Protein AF-A0A7W1TV37-F1 (afdb_monomer_lite)

Radius of gyration: 22.79 Å; chains: 1; bounding box: 64×56×54 Å

Secondary structure (DSSP, 8-state):
--HHHHHHHHSS--HHHHHHHHHHHHHHHHHH--SHHHHHHHHHHHHHHHHHHHHHHHT-GGGGGS-HHHHHHHS--TTT-S--HHHHHHHHHHHHHHHHHHTT--SHHHHHHHHHHHHHHHHHHHHHHHHHHTSPPSSTT--TTTT-HHHHHHHHHHHHHHHHHHHHIIIIISTTT--HHHHHHHTHHHHHHHHHHHHHSTTTTTTTT---HHHHHHHHHHHHHHHHHHHHHHHHHHHHHHHHHHHHHHHHHHHHHT-

Sequence (259 aa):
TSLFFRWRSIFKVDILNIMGPSIAAAAWVWGLARTGTGKTLALLVPVIAVPLATPYIRGLDILAALPDPIESYIRPAGGYTNFTLFPWAAFVFAGAAIGVVLERASGAKDEARRVWIVTAIGAVILAASLAASYRPSPFPNSHFWTTSPSYFYLRVGIMMTGFGLAWLWSEKLWAGQWQPFVLLGQTSLFVYWVHIELVYGYATKPISHRLPLWASCLGVVVLTVVMYYVAKSARDWLTRKREEGVSDWRTKSLSVMGL

Foldseek 3Di:
DPPVVVVLVVLQDDLCNLQVVLLVVLVVQLVVDDDLVSSLVSLVVLLPPQLVCLLVQQPDPVLVVDPPSVSVQRYVDPPGDLHHNGPVSSLSSLVSSLVSQQVPQPDDVSNLVSLVVLLVVLQVLLVVLVVVVPDDQPGPPDDPVRRHSSNVSNVSSVVSNVSSVLCCCDCPVQNPDDNLVVLCVVCVVVLVVVCCCCCVNPPCVVVPPPDDPVVVVVVVVVSSVVSSVVSVVVVVVVVVVVVVVVVVVVVVVCVVVVD

pLDDT: mean 72.48, std 12.98, range [39.28, 89.5]

Structure (mmCIF, N/CA/C/O backbone):
data_AF-A0A7W1TV37-F1
#
_entry.id   AF-A0A7W1TV37-F1
#
loop_
_atom_site.group_PDB
_atom_site.id
_atom_site.type_symbol
_atom_site.label_atom_id
_atom_site.label_alt_id
_atom_site.label_comp_id
_atom_site.label_asym_id
_atom_site.label_entity_id
_atom_site.label_seq_id
_atom_site.pdbx_PDB_ins_code
_atom_site.Cartn_x
_atom_site.Cartn_y
_atom_site.Cartn_z
_atom_site.occupancy
_atom_site.B_iso_or_equiv
_atom_site.auth_seq_id
_atom_site.auth_comp_id
_atom_site.auth_asym_id
_atom_site.auth_atom_id
_atom_site.pdbx_PDB_model_num
ATOM 1 N N . THR A 1 1 ? 23.679 25.424 -19.978 1.00 44.06 1 THR A N 1
ATOM 2 C CA . THR A 1 1 ? 23.498 24.007 -19.566 1.00 44.06 1 THR A CA 1
ATOM 3 C C . THR A 1 1 ? 22.587 23.793 -18.352 1.00 44.06 1 THR A C 1
ATOM 5 O O . THR A 1 1 ? 22.353 22.648 -17.998 1.00 44.06 1 THR A O 1
ATOM 8 N N . SER A 1 2 ? 21.980 24.831 -17.753 1.00 40.78 2 SER A N 1
ATOM 9 C CA . SER A 1 2 ? 21.075 24.708 -16.587 1.00 40.78 2 SER A CA 1
ATOM 10 C C . SER A 1 2 ? 19.576 24.589 -16.923 1.00 40.78 2 SER A C 1
ATOM 12 O O . SER A 1 2 ? 18.818 24.026 -16.138 1.00 40.78 2 SER A O 1
ATOM 14 N N . LEU A 1 3 ? 19.132 25.073 -18.089 1.00 39.28 3 LEU A N 1
ATOM 15 C CA . LEU A 1 3 ? 17.718 25.021 -18.499 1.00 39.28 3 LEU A CA 1
ATOM 16 C C . LEU A 1 3 ? 17.269 23.610 -18.910 1.00 39.28 3 LEU A C 1
ATOM 18 O O . LEU A 1 3 ? 16.216 23.160 -18.474 1.00 39.28 3 LEU A O 1
ATOM 22 N N . PHE A 1 4 ? 18.092 22.862 -19.653 1.00 42.09 4 PHE A N 1
ATOM 23 C CA . PHE A 1 4 ? 17.780 21.479 -20.056 1.00 42.09 4 PHE A CA 1
ATOM 24 C C . PHE A 1 4 ? 17.644 20.512 -18.866 1.00 42.09 4 PHE A C 1
ATOM 26 O O . PHE A 1 4 ? 16.841 19.582 -18.910 1.00 42.09 4 PHE A O 1
ATOM 33 N N . PHE A 1 5 ? 18.378 20.761 -17.776 1.00 44.09 5 PHE A N 1
ATOM 34 C CA . PHE A 1 5 ? 18.281 19.971 -16.545 1.00 44.09 5 PHE A CA 1
ATOM 35 C C . PHE A 1 5 ? 16.934 20.180 -15.829 1.00 44.09 5 PHE A C 1
ATOM 37 O O . PHE A 1 5 ? 16.422 19.261 -15.196 1.00 44.09 5 PHE A O 1
ATOM 44 N N . ARG A 1 6 ? 16.328 21.368 -15.982 1.00 47.00 6 ARG A N 1
ATOM 45 C CA . ARG A 1 6 ? 15.051 21.745 -15.359 1.00 47.00 6 ARG A CA 1
ATOM 46 C C . ARG A 1 6 ? 13.836 21.141 -16.075 1.00 47.00 6 ARG A C 1
ATOM 48 O O . ARG A 1 6 ? 12.860 20.800 -15.419 1.00 47.00 6 ARG A O 1
ATOM 55 N N . TRP A 1 7 ? 13.898 20.948 -17.393 1.00 47.12 7 TRP A N 1
ATOM 56 C CA . TRP A 1 7 ? 12.824 20.277 -18.143 1.00 47.12 7 TRP A CA 1
ATOM 57 C C . TRP A 1 7 ? 12.828 18.761 -17.916 1.00 47.12 7 TRP A C 1
ATOM 59 O O . TRP A 1 7 ? 11.781 18.173 -17.661 1.00 47.12 7 TRP A O 1
ATOM 69 N N . ARG A 1 8 ? 14.010 18.127 -17.903 1.00 47.47 8 ARG A N 1
ATOM 70 C CA . ARG A 1 8 ? 14.147 16.688 -17.612 1.00 47.47 8 ARG A CA 1
ATOM 71 C C . ARG A 1 8 ? 13.667 16.302 -16.207 1.00 47.47 8 ARG A C 1
ATOM 73 O O . ARG A 1 8 ? 13.178 15.192 -16.037 1.00 47.47 8 ARG A O 1
ATOM 80 N N . SER A 1 9 ? 13.761 17.198 -15.219 1.00 51.12 9 SER A N 1
ATOM 81 C CA . SER A 1 9 ? 13.189 16.956 -13.887 1.00 51.12 9 SER A CA 1
ATOM 82 C C . SER A 1 9 ? 11.663 17.066 -13.845 1.00 51.12 9 SER A C 1
ATOM 84 O O . SER A 1 9 ? 11.057 16.401 -13.018 1.00 51.12 9 SER A O 1
ATOM 86 N N . ILE A 1 10 ? 11.041 17.861 -14.726 1.00 51.88 10 ILE A N 1
ATOM 87 C CA . ILE A 1 10 ? 9.572 17.990 -14.815 1.00 51.88 10 ILE A CA 1
ATOM 88 C C . ILE A 1 10 ? 8.953 16.751 -15.482 1.00 51.88 10 ILE A C 1
ATOM 90 O O . ILE A 1 10 ? 7.880 16.311 -15.088 1.00 51.88 10 ILE A O 1
ATOM 94 N N . PHE A 1 11 ? 9.646 16.153 -16.456 1.00 51.62 11 PHE A N 1
ATOM 95 C CA . PHE A 1 11 ? 9.215 14.915 -17.122 1.00 51.62 11 PHE A CA 1
ATOM 96 C C . PHE A 1 11 ? 9.700 13.638 -16.430 1.00 51.62 11 PHE A C 1
ATOM 98 O O . PHE A 1 11 ? 9.535 12.539 -16.964 1.00 51.62 11 PHE A O 1
ATOM 105 N N . LYS A 1 12 ? 10.311 13.758 -15.249 1.00 51.97 12 LYS A N 1
ATOM 106 C CA . LYS A 1 12 ? 10.684 12.594 -14.458 1.00 51.97 12 LYS A CA 1
ATOM 107 C C . LYS A 1 12 ? 9.401 11.902 -14.010 1.00 51.97 12 LYS A C 1
ATOM 109 O O . LYS A 1 12 ? 8.546 12.515 -13.377 1.00 51.97 12 LYS A O 1
ATOM 114 N N . VAL A 1 13 ? 9.243 10.633 -14.374 1.00 53.94 13 VAL A N 1
ATOM 115 C CA . VAL A 1 13 ? 8.066 9.864 -13.971 1.00 53.94 13 VAL A CA 1
ATOM 116 C C . VAL A 1 13 ? 8.155 9.614 -12.470 1.00 53.94 13 VAL A C 1
ATOM 118 O O . VAL A 1 13 ? 8.911 8.758 -12.006 1.00 53.94 13 VAL A O 1
ATOM 121 N N . ASP A 1 14 ? 7.402 10.406 -11.716 1.00 61.28 14 ASP A N 1
ATOM 122 C CA . ASP A 1 14 ? 7.210 10.207 -10.290 1.00 61.28 14 ASP A CA 1
ATOM 123 C C . ASP A 1 14 ? 6.192 9.104 -10.021 1.00 61.28 14 ASP A C 1
ATOM 125 O O . ASP A 1 14 ? 5.297 8.821 -10.823 1.00 61.28 14 ASP A O 1
ATOM 129 N N . ILE A 1 15 ? 6.301 8.499 -8.839 1.00 63.53 15 ILE A N 1
ATOM 130 C CA . ILE A 1 15 ? 5.428 7.403 -8.409 1.00 63.53 15 ILE A CA 1
ATOM 131 C C . ILE A 1 15 ? 3.937 7.778 -8.474 1.00 63.53 15 ILE A C 1
ATOM 133 O O . ILE A 1 15 ? 3.093 6.929 -8.764 1.00 63.53 15 ILE A O 1
ATOM 137 N N . LEU A 1 16 ? 3.616 9.065 -8.293 1.00 67.25 16 LEU A N 1
ATOM 138 C CA . LEU A 1 16 ? 2.255 9.592 -8.365 1.00 67.25 16 LEU A CA 1
ATOM 139 C C . LEU A 1 16 ? 1.646 9.463 -9.771 1.00 67.25 16 LEU A C 1
ATOM 141 O O . LEU A 1 16 ? 0.474 9.105 -9.897 1.00 67.25 16 LEU A O 1
ATOM 145 N N . ASN A 1 17 ? 2.450 9.673 -10.820 1.00 69.75 17 ASN A N 1
ATOM 146 C CA . ASN A 1 17 ? 2.010 9.589 -12.218 1.00 69.75 17 ASN A CA 1
ATOM 147 C C . ASN A 1 17 ? 1.645 8.160 -12.630 1.00 69.75 17 ASN A C 1
ATOM 149 O O . ASN A 1 17 ? 0.946 7.964 -13.616 1.00 69.75 17 ASN A O 1
ATOM 153 N N . ILE A 1 18 ? 2.096 7.159 -11.874 1.00 70.62 18 ILE A N 1
ATOM 154 C CA . ILE A 1 18 ? 1.792 5.747 -12.123 1.00 70.62 18 ILE A CA 1
ATOM 155 C C . ILE A 1 18 ? 0.659 5.281 -11.215 1.00 70.62 18 ILE A C 1
ATOM 157 O O . ILE A 1 18 ? -0.249 4.573 -11.657 1.00 70.62 18 ILE A O 1
ATOM 161 N N . MET A 1 19 ? 0.679 5.697 -9.947 1.00 76.44 19 MET A N 1
ATOM 162 C CA . MET A 1 19 ? -0.355 5.322 -8.988 1.00 76.44 19 MET A CA 1
ATOM 163 C C . MET A 1 19 ? -1.715 5.929 -9.337 1.00 76.44 19 MET A C 1
ATOM 165 O O . MET A 1 19 ? -2.708 5.211 -9.271 1.00 76.44 19 MET A O 1
ATOM 169 N N . GLY A 1 20 ? -1.778 7.190 -9.779 1.00 78.00 20 GLY A N 1
ATOM 170 C CA . GLY A 1 20 ? -3.035 7.844 -10.166 1.00 78.00 20 GLY A CA 1
ATOM 171 C C . GLY A 1 20 ? -3.809 7.082 -11.254 1.00 78.00 20 GLY A C 1
ATOM 172 O O . GLY A 1 20 ? -4.941 6.660 -11.005 1.00 78.00 20 GLY A O 1
ATOM 173 N N . PRO A 1 21 ? -3.206 6.816 -12.430 1.00 81.06 21 PRO A N 1
ATOM 174 C CA . PRO A 1 21 ? -3.837 6.013 -13.477 1.00 81.06 21 PRO A CA 1
ATOM 175 C C . PRO A 1 21 ? -4.153 4.582 -13.036 1.00 81.06 21 PRO A C 1
ATOM 177 O O . PRO A 1 21 ? -5.183 4.039 -13.422 1.00 81.06 21 PRO A O 1
ATOM 180 N N . SER A 1 22 ? -3.312 3.977 -12.190 1.00 81.31 22 SER A N 1
ATOM 181 C CA . SER A 1 22 ? -3.575 2.637 -11.646 1.00 81.31 22 SER A CA 1
ATOM 182 C C . SER A 1 22 ? -4.820 2.613 -10.755 1.00 81.31 22 SER A C 1
ATOM 184 O O . SER A 1 22 ? -5.594 1.662 -10.816 1.00 81.31 22 SER A O 1
ATOM 186 N N . ILE A 1 23 ? -5.052 3.665 -9.962 1.00 83.69 23 ILE A N 1
ATOM 187 C CA . ILE A 1 23 ? -6.270 3.821 -9.153 1.00 83.69 23 ILE A CA 1
ATOM 188 C C . ILE A 1 23 ? -7.488 4.003 -10.060 1.00 83.69 23 ILE A C 1
ATOM 190 O O . ILE A 1 23 ? -8.504 3.346 -9.843 1.00 83.69 23 ILE A O 1
ATOM 194 N N . ALA A 1 24 ? -7.387 4.836 -11.100 1.00 85.56 24 ALA A N 1
ATOM 195 C CA . ALA A 1 24 ? -8.466 5.015 -12.071 1.00 85.56 24 ALA A CA 1
ATOM 196 C C . ALA A 1 24 ? -8.806 3.700 -12.796 1.00 85.56 24 ALA A C 1
ATOM 198 O O . ALA A 1 24 ? -9.977 3.345 -12.923 1.00 85.56 24 ALA A O 1
ATOM 199 N N . ALA A 1 25 ? -7.792 2.932 -13.200 1.00 83.94 25 ALA A N 1
ATOM 200 C CA . ALA A 1 25 ? -7.970 1.615 -13.802 1.00 83.94 25 ALA A CA 1
ATOM 201 C C . ALA A 1 25 ? -8.601 0.614 -12.820 1.00 83.94 25 ALA A C 1
ATOM 203 O O . ALA A 1 25 ? -9.518 -0.115 -13.194 1.00 83.94 25 ALA A O 1
ATOM 204 N N . ALA A 1 26 ? -8.171 0.604 -11.555 1.00 84.31 26 ALA A N 1
ATOM 205 C CA . ALA A 1 26 ? -8.773 -0.232 -10.518 1.00 84.31 26 ALA A CA 1
ATOM 206 C C . ALA A 1 26 ? -10.244 0.129 -10.271 1.00 84.31 26 ALA A C 1
ATOM 208 O O . ALA A 1 26 ? -11.082 -0.767 -10.182 1.00 84.31 26 ALA A O 1
ATOM 209 N N . ALA A 1 27 ? -10.577 1.422 -10.230 1.00 84.31 27 ALA A N 1
ATOM 210 C CA . ALA A 1 27 ? -11.951 1.899 -10.108 1.00 84.31 27 ALA A CA 1
ATOM 211 C C . ALA A 1 27 ? -12.805 1.497 -11.319 1.00 84.31 27 ALA A C 1
ATOM 213 O O . ALA A 1 27 ? -13.944 1.058 -11.153 1.00 84.31 27 ALA A O 1
ATOM 214 N N . TRP A 1 28 ? -12.245 1.578 -12.529 1.00 87.38 28 TRP A N 1
ATOM 215 C CA . TRP A 1 28 ? -12.930 1.139 -13.739 1.00 87.38 28 TRP A CA 1
ATOM 216 C C . TRP A 1 28 ? -13.219 -0.364 -13.694 1.00 87.38 28 TRP A C 1
ATOM 218 O O . TRP A 1 28 ? -14.379 -0.755 -13.790 1.00 87.38 28 TRP A O 1
ATOM 228 N N . VAL A 1 29 ? -12.208 -1.202 -13.438 1.00 84.44 29 VAL A N 1
ATOM 229 C CA . VAL A 1 29 ? -12.356 -2.666 -13.307 1.00 84.44 29 VAL A CA 1
ATOM 230 C C . VAL A 1 29 ? -13.358 -3.039 -12.211 1.00 84.44 29 VAL A C 1
ATOM 232 O O . VAL A 1 29 ? -14.179 -3.937 -12.397 1.00 84.44 29 VAL A O 1
ATOM 235 N N . TRP A 1 30 ? -13.346 -2.319 -11.088 1.00 85.50 30 TRP A N 1
ATOM 236 C CA . TRP A 1 30 ? -14.325 -2.492 -10.017 1.00 85.50 30 TRP A CA 1
ATOM 237 C C . TRP A 1 30 ? -15.757 -2.161 -10.464 1.00 85.50 30 TRP A C 1
ATOM 239 O O . TRP A 1 30 ? -16.699 -2.840 -10.055 1.00 85.50 30 TRP A O 1
ATOM 249 N N . GLY A 1 31 ? -15.928 -1.155 -11.327 1.00 83.38 31 GLY A N 1
ATOM 250 C CA . GLY A 1 31 ? -17.217 -0.753 -11.894 1.00 83.38 31 GLY A CA 1
ATOM 251 C C . GLY A 1 31 ? -17.794 -1.731 -12.925 1.00 83.38 31 GLY A C 1
ATOM 252 O O . GLY A 1 31 ? -19.011 -1.768 -13.100 1.00 83.38 31 GLY A O 1
ATOM 253 N N . LEU A 1 32 ? -16.964 -2.558 -13.575 1.00 83.94 32 LEU A N 1
ATOM 254 C CA . LEU A 1 32 ? -17.434 -3.563 -14.542 1.00 83.94 32 LEU A CA 1
ATOM 255 C C . LEU A 1 32 ? -18.209 -4.714 -13.881 1.00 83.94 32 LEU A C 1
ATOM 257 O O . LEU A 1 32 ? -19.065 -5.333 -14.517 1.00 83.94 32 LEU A O 1
ATOM 261 N N . ALA A 1 33 ? -17.927 -5.023 -12.615 1.00 84.81 33 ALA A N 1
ATOM 262 C CA . ALA A 1 33 ? -18.546 -6.141 -11.916 1.00 84.81 33 ALA A CA 1
ATOM 263 C C . ALA A 1 33 ? -19.708 -5.685 -11.022 1.00 84.81 33 ALA A C 1
ATOM 265 O O . ALA A 1 33 ? -19.567 -4.813 -10.166 1.00 84.81 33 ALA A O 1
ATOM 266 N N . ARG A 1 34 ? -20.871 -6.330 -11.171 1.00 77.06 34 ARG A N 1
ATOM 267 C CA . ARG A 1 34 ? -22.071 -6.027 -10.366 1.00 77.06 34 ARG A CA 1
ATOM 268 C C . ARG A 1 34 ? -22.117 -6.783 -9.040 1.00 77.06 34 ARG A C 1
ATOM 270 O O . ARG A 1 34 ? -22.618 -6.258 -8.051 1.00 77.06 34 ARG A O 1
ATOM 277 N N . THR A 1 35 ? -21.590 -8.006 -9.003 1.00 82.50 35 THR A N 1
ATOM 278 C CA . THR A 1 35 ? -21.608 -8.852 -7.804 1.00 82.50 35 THR A CA 1
ATOM 279 C C . THR A 1 35 ? -20.380 -8.616 -6.943 1.00 82.50 35 THR A C 1
ATOM 281 O O . THR A 1 35 ? -19.297 -8.304 -7.437 1.00 82.50 35 THR A O 1
ATOM 284 N N . GLY A 1 36 ? -20.529 -8.815 -5.635 1.00 76.31 36 GLY A N 1
ATOM 285 C CA . GLY A 1 36 ? -19.415 -8.648 -4.720 1.00 76.31 36 GLY A CA 1
ATOM 286 C C . GLY A 1 36 ? -18.229 -9.566 -5.055 1.00 76.31 36 GLY A C 1
ATOM 287 O O . GLY A 1 36 ? -17.103 -9.117 -5.284 1.00 76.31 36 GLY A O 1
ATOM 288 N N . THR A 1 37 ? -18.493 -10.864 -5.162 1.00 80.62 37 THR A N 1
ATOM 289 C CA . THR A 1 37 ? -17.479 -11.851 -5.550 1.00 80.62 37 THR A CA 1
ATOM 290 C C . THR A 1 37 ? -16.867 -11.531 -6.916 1.00 80.62 37 THR A C 1
ATOM 292 O O . THR A 1 37 ? -15.652 -11.635 -7.073 1.00 80.62 37 THR A O 1
ATOM 295 N N . GLY A 1 38 ? -17.675 -11.047 -7.870 1.00 80.81 38 GLY A N 1
ATOM 296 C CA . GLY A 1 38 ? -17.206 -10.607 -9.184 1.00 80.81 38 GLY A CA 1
ATOM 297 C C . GLY A 1 38 ? -16.219 -9.442 -9.107 1.00 80.81 38 GLY A C 1
ATOM 298 O O . GLY A 1 38 ? -15.194 -9.481 -9.776 1.00 80.81 38 GLY A O 1
ATOM 299 N N . LYS A 1 39 ? -16.465 -8.453 -8.237 1.00 84.69 39 LYS A N 1
ATOM 300 C CA . LYS A 1 39 ? -15.545 -7.322 -8.014 1.00 84.69 39 LYS A CA 1
ATOM 301 C C . LYS A 1 39 ? -14.197 -7.781 -7.466 1.00 84.69 39 LYS A C 1
ATOM 303 O O . LYS A 1 39 ? -13.159 -7.330 -7.937 1.00 84.69 39 LYS A O 1
ATOM 308 N N . THR A 1 40 ? -14.196 -8.698 -6.497 1.00 84.12 40 THR A N 1
ATOM 309 C CA . THR A 1 40 ? -12.943 -9.244 -5.949 1.00 84.12 40 THR A CA 1
ATOM 310 C C . THR A 1 40 ? -12.184 -10.043 -7.003 1.00 84.12 40 THR A C 1
ATOM 312 O O . THR A 1 40 ? -10.984 -9.844 -7.155 1.00 84.12 40 THR A O 1
ATOM 315 N N . LEU A 1 41 ? -12.868 -10.901 -7.764 1.00 84.69 41 LEU A N 1
ATOM 316 C CA . LEU A 1 41 ? -12.227 -11.696 -8.810 1.00 84.69 41 LEU A CA 1
ATOM 317 C C . LEU A 1 41 ? -11.650 -10.808 -9.921 1.00 84.69 41 LEU A C 1
ATOM 319 O O . LEU A 1 41 ? -10.496 -10.987 -10.300 1.00 84.69 41 LEU A O 1
ATOM 323 N N . ALA A 1 42 ? -12.411 -9.812 -10.382 1.00 84.88 42 ALA A N 1
ATOM 324 C CA . ALA A 1 42 ? -11.976 -8.866 -11.406 1.00 84.88 42 ALA A CA 1
ATOM 325 C C . ALA A 1 42 ? -10.715 -8.092 -10.991 1.00 84.88 42 ALA A C 1
ATOM 327 O O . ALA A 1 42 ? -9.854 -7.839 -11.827 1.00 84.88 42 ALA A O 1
ATOM 328 N N . LEU A 1 43 ? -10.575 -7.767 -9.701 1.00 85.00 43 LEU A N 1
ATOM 329 C CA . LEU A 1 43 ? -9.383 -7.111 -9.159 1.00 85.00 43 LEU A CA 1
ATOM 330 C C . LEU A 1 43 ? -8.218 -8.079 -8.903 1.00 85.00 43 LEU A C 1
ATOM 332 O O . LEU A 1 43 ? -7.071 -7.659 -8.982 1.00 85.00 43 LEU A O 1
ATOM 336 N N . LEU A 1 44 ? -8.469 -9.366 -8.639 1.00 85.19 44 LEU A N 1
ATOM 337 C CA . LEU A 1 44 ? -7.410 -10.368 -8.450 1.00 85.19 44 LEU A CA 1
ATOM 338 C C . LEU A 1 44 ? -6.747 -10.803 -9.763 1.00 85.19 44 LEU A C 1
ATOM 340 O O . LEU A 1 44 ? -5.552 -11.091 -9.773 1.00 85.19 44 LEU A O 1
ATOM 344 N N . VAL A 1 45 ? -7.487 -10.818 -10.876 1.00 83.19 45 VAL A N 1
ATOM 345 C CA . VAL A 1 45 ? -6.943 -11.150 -12.206 1.00 83.19 45 VAL A CA 1
ATOM 346 C C . VAL A 1 45 ? -5.701 -10.311 -12.559 1.00 83.19 45 VAL A C 1
ATOM 348 O O . VAL A 1 45 ? -4.659 -10.907 -12.839 1.00 83.19 45 VAL A O 1
ATOM 351 N N . PRO A 1 46 ? -5.724 -8.963 -12.503 1.00 79.69 46 PRO A N 1
ATOM 352 C CA . PRO A 1 46 ? -4.541 -8.155 -12.792 1.00 79.69 46 PRO A CA 1
ATOM 353 C C . PRO A 1 46 ? -3.424 -8.333 -11.755 1.00 79.69 46 PRO A C 1
ATOM 355 O O . PRO A 1 46 ? -2.258 -8.227 -12.123 1.00 79.69 46 PRO A O 1
ATOM 358 N N . VAL A 1 47 ? -3.730 -8.673 -10.496 1.00 80.50 47 VAL A N 1
ATOM 359 C CA . VAL A 1 47 ? -2.704 -8.962 -9.470 1.00 80.50 47 VAL A CA 1
ATOM 360 C C . VAL A 1 47 ? -1.850 -10.166 -9.852 1.00 80.50 47 VAL A C 1
ATOM 362 O O . VAL A 1 47 ? -0.661 -10.185 -9.551 1.00 80.50 47 VAL A O 1
ATOM 365 N N . ILE A 1 48 ? -2.440 -11.153 -10.527 1.00 79.50 48 ILE A N 1
ATOM 366 C CA . ILE A 1 48 ? -1.735 -12.359 -10.968 1.00 79.50 48 ILE A CA 1
ATOM 367 C C . ILE A 1 48 ? -1.115 -12.147 -12.355 1.00 79.50 48 ILE A C 1
ATOM 369 O O . ILE A 1 48 ? 0.052 -12.466 -12.587 1.00 79.50 48 ILE A O 1
ATOM 373 N N . ALA A 1 49 ? -1.883 -11.582 -13.287 1.00 77.94 49 ALA A N 1
ATOM 374 C CA . ALA A 1 49 ? -1.484 -11.461 -14.685 1.00 77.94 49 ALA A CA 1
ATOM 375 C C . ALA A 1 49 ? -0.363 -10.433 -14.904 1.00 77.94 49 ALA A C 1
ATOM 377 O O . ALA A 1 49 ? 0.573 -10.699 -15.653 1.00 77.94 49 ALA A O 1
ATOM 378 N N . VAL A 1 50 ? -0.414 -9.271 -14.243 1.00 77.00 50 VAL A N 1
ATOM 379 C CA . VAL A 1 50 ? 0.530 -8.164 -14.484 1.00 77.00 50 VAL A CA 1
ATOM 380 C C . VAL A 1 50 ? 1.967 -8.519 -14.065 1.00 77.00 50 VAL A C 1
ATOM 382 O O . VAL A 1 50 ? 2.879 -8.316 -14.873 1.00 77.00 50 VAL A O 1
ATOM 385 N N . PRO A 1 51 ? 2.230 -9.096 -12.873 1.00 72.06 51 PRO A N 1
ATOM 386 C CA . PRO A 1 51 ? 3.580 -9.513 -12.493 1.00 72.06 51 PRO A CA 1
ATOM 387 C C . PRO A 1 51 ? 4.124 -10.640 -13.372 1.00 72.06 51 PRO A C 1
ATOM 389 O O . PRO A 1 51 ? 5.303 -10.619 -13.709 1.00 72.06 51 PRO A O 1
ATOM 392 N N . LEU A 1 52 ? 3.276 -11.590 -13.787 1.00 69.75 52 LEU A N 1
ATOM 393 C CA . LEU A 1 52 ? 3.671 -12.679 -14.687 1.00 69.75 52 LEU A CA 1
ATOM 394 C C . LEU A 1 52 ? 3.960 -12.190 -16.111 1.00 69.75 52 LEU A C 1
ATOM 396 O O . LEU A 1 52 ? 4.865 -12.709 -16.756 1.00 69.75 52 LEU A O 1
ATOM 400 N N . ALA A 1 53 ? 3.241 -11.171 -16.586 1.00 67.62 53 ALA A N 1
ATOM 401 C CA . ALA A 1 53 ? 3.473 -10.560 -17.891 1.00 67.62 53 ALA A CA 1
ATOM 402 C C . ALA A 1 53 ? 4.693 -9.621 -17.903 1.00 67.62 53 ALA A C 1
ATOM 404 O O . ALA A 1 53 ? 5.290 -9.405 -18.954 1.00 67.62 53 ALA A O 1
ATOM 405 N N . THR A 1 54 ? 5.100 -9.087 -16.746 1.00 68.31 54 THR A N 1
ATOM 406 C CA . THR A 1 54 ? 6.223 -8.140 -16.611 1.00 68.31 54 THR A CA 1
ATOM 407 C C . THR A 1 54 ? 7.540 -8.619 -17.257 1.00 68.31 54 THR A C 1
ATOM 409 O O . THR A 1 54 ? 8.115 -7.827 -18.007 1.00 68.31 54 THR A O 1
ATOM 412 N N . PRO A 1 55 ? 8.049 -9.853 -17.037 1.00 60.78 55 PRO A N 1
ATOM 413 C CA . PRO A 1 55 ? 9.282 -10.320 -17.684 1.00 60.78 55 PRO A CA 1
ATOM 414 C C . PRO A 1 55 ? 9.171 -10.399 -19.212 1.00 60.78 55 PRO A C 1
ATOM 416 O O . PRO A 1 55 ? 10.123 -10.050 -19.904 1.00 60.78 55 PRO A O 1
ATOM 419 N N . TYR A 1 56 ? 8.005 -10.786 -19.739 1.00 62.03 56 TYR A N 1
ATOM 420 C CA . TYR A 1 56 ? 7.770 -10.871 -21.181 1.00 62.03 56 TYR A CA 1
ATOM 421 C C . TYR A 1 56 ? 7.655 -9.484 -21.810 1.00 62.03 56 TYR A C 1
ATOM 423 O O . TYR A 1 56 ? 8.362 -9.190 -22.765 1.00 62.03 56 TYR A O 1
ATOM 431 N N . ILE A 1 57 ? 6.837 -8.600 -21.231 1.00 63.53 57 ILE A N 1
ATOM 432 C CA . ILE A 1 57 ? 6.620 -7.235 -21.734 1.00 63.53 57 ILE A CA 1
ATOM 433 C C . ILE A 1 57 ? 7.928 -6.439 -21.721 1.00 63.53 57 ILE A C 1
ATOM 435 O O . ILE A 1 57 ? 8.237 -5.738 -22.680 1.00 63.53 57 ILE A O 1
ATOM 439 N N . ARG A 1 58 ? 8.735 -6.574 -20.663 1.00 62.44 58 ARG A N 1
ATOM 440 C CA . ARG A 1 58 ? 10.036 -5.897 -20.581 1.00 62.44 58 ARG A CA 1
ATOM 441 C C . ARG A 1 58 ? 11.103 -6.507 -21.485 1.00 62.44 58 ARG A C 1
ATOM 443 O O . ARG A 1 58 ? 12.126 -5.856 -21.678 1.00 62.44 58 ARG A O 1
ATOM 450 N N . GLY A 1 59 ? 10.900 -7.719 -21.996 1.00 57.53 59 GLY A N 1
ATOM 451 C CA . GLY A 1 59 ? 11.800 -8.405 -22.924 1.00 57.53 59 GLY A CA 1
ATOM 452 C C . GLY A 1 59 ? 11.468 -8.188 -24.402 1.00 57.53 59 GLY A C 1
ATOM 453 O O . GLY A 1 59 ? 12.221 -8.658 -25.243 1.00 57.53 59 GLY A O 1
ATOM 454 N N . LEU A 1 60 ? 10.367 -7.502 -24.730 1.00 59.22 60 LEU A N 1
ATOM 455 C CA . LEU A 1 60 ? 9.975 -7.239 -26.114 1.00 59.22 60 LEU A CA 1
ATOM 456 C C . LEU A 1 60 ? 10.851 -6.139 -26.733 1.00 59.22 60 LEU A C 1
ATOM 458 O O . LEU A 1 60 ? 10.812 -4.987 -26.300 1.00 59.22 60 LEU A O 1
ATOM 462 N N . ASP A 1 61 ? 11.570 -6.480 -27.802 1.00 55.69 61 ASP A N 1
ATOM 463 C CA . ASP A 1 61 ? 12.434 -5.550 -28.549 1.00 55.69 61 ASP A CA 1
ATOM 464 C C . ASP A 1 61 ? 11.654 -4.413 -29.234 1.00 55.69 61 ASP A C 1
ATOM 466 O O . ASP A 1 61 ? 12.201 -3.345 -29.493 1.00 55.69 61 ASP A O 1
ATOM 470 N N . ILE A 1 62 ? 10.343 -4.593 -29.447 1.00 54.88 62 ILE A N 1
ATOM 471 C CA . ILE A 1 62 ? 9.423 -3.564 -29.969 1.00 54.88 62 ILE A CA 1
ATOM 472 C C . ILE A 1 62 ? 9.391 -2.310 -29.081 1.00 54.88 62 ILE A C 1
ATOM 474 O O . ILE A 1 62 ? 9.144 -1.214 -29.581 1.00 54.88 62 ILE A O 1
ATOM 478 N N . LEU A 1 63 ? 9.672 -2.435 -27.778 1.00 56.06 63 LEU A N 1
ATOM 479 C CA . LEU A 1 63 ? 9.698 -1.279 -26.878 1.00 56.06 63 LEU A CA 1
ATOM 480 C C . LEU A 1 63 ? 10.894 -0.357 -27.128 1.00 56.06 63 LEU A C 1
ATOM 482 O O . LEU A 1 63 ? 10.785 0.824 -26.822 1.00 56.06 63 LEU A O 1
ATOM 486 N N . ALA A 1 64 ? 11.979 -0.853 -27.732 1.00 56.84 64 ALA A N 1
ATOM 487 C CA . ALA A 1 64 ? 13.131 -0.029 -28.104 1.00 56.84 64 ALA A CA 1
ATOM 488 C C . ALA A 1 64 ? 12.832 0.921 -29.280 1.00 56.84 64 ALA A C 1
ATOM 490 O O . ALA A 1 64 ? 13.623 1.813 -29.572 1.00 56.84 64 ALA A O 1
ATOM 491 N N . ALA A 1 65 ? 11.697 0.732 -29.966 1.00 56.62 65 ALA A N 1
ATOM 492 C CA . ALA A 1 65 ? 11.217 1.624 -31.019 1.00 56.62 65 ALA A CA 1
ATOM 493 C C . ALA A 1 65 ? 10.287 2.737 -30.493 1.00 56.62 65 ALA A C 1
ATOM 495 O O . ALA A 1 65 ? 9.875 3.599 -31.271 1.00 56.62 65 ALA A O 1
ATOM 496 N N . LEU A 1 66 ? 9.922 2.726 -29.202 1.00 56.78 66 LEU A N 1
ATOM 497 C CA . LEU A 1 66 ? 9.088 3.772 -28.608 1.00 56.78 66 LEU A CA 1
ATOM 498 C C . LEU A 1 66 ? 9.936 4.968 -28.143 1.00 56.78 66 LEU A C 1
ATOM 500 O O . LEU A 1 66 ? 11.059 4.780 -27.690 1.00 56.78 66 LEU A O 1
ATOM 504 N N . PRO A 1 67 ? 9.391 6.201 -28.174 1.00 61.75 67 PRO A N 1
ATOM 505 C CA . PRO A 1 67 ? 10.060 7.363 -27.597 1.00 61.75 67 PRO A CA 1
ATOM 506 C C . PRO A 1 67 ? 10.382 7.159 -26.106 1.00 61.75 67 PRO A C 1
ATOM 508 O O . PRO A 1 67 ? 9.498 6.753 -25.340 1.00 61.75 67 PRO A O 1
ATOM 511 N N . ASP A 1 68 ? 11.594 7.540 -25.683 1.00 59.25 68 ASP A N 1
ATOM 512 C CA . ASP A 1 68 ? 12.129 7.401 -24.314 1.00 59.25 68 ASP A CA 1
ATOM 513 C C . ASP A 1 68 ? 11.131 7.693 -23.165 1.00 59.25 68 ASP A C 1
ATOM 515 O O . ASP A 1 68 ? 11.141 6.964 -22.166 1.00 59.25 68 ASP A O 1
ATOM 519 N N . PRO A 1 69 ? 10.238 8.711 -23.235 1.00 58.03 69 PRO A N 1
ATOM 520 C CA . PRO A 1 69 ? 9.300 8.992 -22.149 1.00 58.03 69 PRO A CA 1
ATOM 521 C C . PRO A 1 69 ? 8.272 7.878 -21.944 1.00 58.03 69 PRO A C 1
ATOM 523 O O . PRO A 1 69 ? 7.913 7.593 -20.806 1.00 58.03 69 PRO A O 1
ATOM 526 N N . ILE A 1 70 ? 7.807 7.235 -23.019 1.00 59.50 70 ILE A N 1
ATOM 527 C CA . ILE A 1 70 ? 6.801 6.165 -22.954 1.00 59.50 70 ILE A CA 1
ATOM 528 C C . ILE A 1 70 ? 7.475 4.839 -22.600 1.00 59.50 70 ILE A C 1
ATOM 530 O O . ILE A 1 70 ? 6.943 4.077 -21.790 1.00 59.50 70 ILE A O 1
ATOM 534 N N . GLU A 1 71 ? 8.683 4.601 -23.120 1.00 58.66 71 GLU A N 1
ATOM 535 C CA . GLU A 1 71 ? 9.497 3.448 -22.726 1.00 58.66 71 GLU A CA 1
ATOM 536 C C . GLU A 1 71 ? 9.743 3.446 -21.209 1.00 58.66 71 GLU A C 1
ATOM 538 O O . GLU A 1 71 ? 9.596 2.411 -20.559 1.00 58.66 71 GLU A O 1
ATOM 543 N N . SER A 1 72 ? 9.982 4.624 -20.619 1.00 55.78 72 SER A N 1
ATOM 544 C CA . SER A 1 72 ? 10.229 4.787 -19.182 1.00 55.78 72 SER A CA 1
ATOM 545 C C . SER A 1 72 ? 9.045 4.430 -18.263 1.00 55.78 72 SER A C 1
ATOM 547 O O . SER A 1 72 ? 9.247 4.176 -17.073 1.00 55.78 72 SER A O 1
ATOM 549 N N . TYR A 1 73 ? 7.815 4.341 -18.794 1.00 56.88 73 TYR A N 1
ATOM 550 C CA . TYR A 1 73 ? 6.659 3.811 -18.058 1.00 56.88 73 TYR A CA 1
ATOM 551 C C . TYR A 1 73 ? 6.631 2.279 -18.032 1.00 56.88 73 TYR A C 1
ATOM 553 O O . TYR A 1 73 ? 6.012 1.704 -17.139 1.00 56.88 73 TYR A O 1
ATOM 561 N N . ILE A 1 74 ? 7.281 1.592 -18.974 1.00 58.16 74 ILE A N 1
ATOM 562 C CA . ILE A 1 74 ? 7.165 0.133 -19.131 1.00 58.16 74 ILE A CA 1
ATOM 563 C C . ILE A 1 74 ? 8.472 -0.583 -18.752 1.00 58.16 74 ILE A C 1
ATOM 565 O O . ILE A 1 74 ? 8.439 -1.602 -18.052 1.00 58.16 74 ILE A O 1
ATOM 569 N N . ARG A 1 75 ? 9.626 -0.023 -19.131 1.00 55.41 75 ARG A N 1
ATOM 570 C CA . ARG A 1 75 ? 10.966 -0.531 -18.820 1.00 55.41 75 ARG A CA 1
ATOM 571 C C . ARG A 1 75 ? 11.739 0.490 -17.972 1.00 55.41 75 ARG A C 1
ATOM 573 O O . ARG A 1 75 ? 11.668 1.688 -18.238 1.00 55.41 75 ARG A O 1
ATOM 580 N N . PRO A 1 76 ? 12.496 0.047 -16.951 1.00 51.62 76 PRO A N 1
ATOM 581 C CA . PRO A 1 76 ? 13.408 0.937 -16.245 1.00 51.62 76 PRO A CA 1
ATOM 582 C C . PRO A 1 76 ? 14.567 1.310 -17.182 1.00 51.62 76 PRO A C 1
ATOM 584 O O . PRO A 1 76 ? 15.543 0.574 -17.300 1.00 51.62 76 PRO A O 1
ATOM 587 N N . ALA A 1 77 ? 14.440 2.436 -17.885 1.00 50.47 77 ALA A N 1
ATOM 588 C CA . ALA A 1 77 ? 15.521 3.014 -18.671 1.00 50.47 77 ALA A CA 1
ATOM 589 C C . ALA A 1 77 ? 16.505 3.712 -17.718 1.00 50.47 77 ALA A C 1
ATOM 591 O O . ALA A 1 77 ? 16.136 4.644 -16.991 1.00 50.47 77 ALA A O 1
ATOM 592 N N . GLY A 1 78 ? 17.751 3.225 -17.687 1.00 44.91 78 GLY A N 1
ATOM 593 C CA . GLY A 1 78 ? 18.821 3.723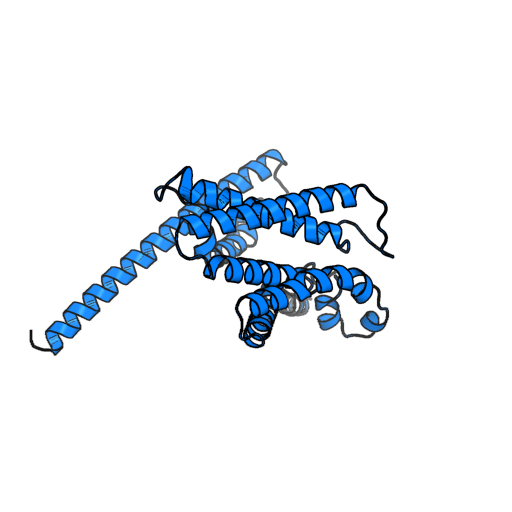 -16.822 1.00 44.91 78 GLY A CA 1
ATOM 594 C C . GLY A 1 78 ? 19.098 5.207 -17.059 1.00 44.91 78 GLY A C 1
ATOM 595 O O . GLY A 1 78 ? 19.859 5.565 -17.949 1.00 44.91 78 GLY A O 1
ATOM 596 N N . GLY A 1 79 ? 18.457 6.070 -16.268 1.00 46.62 79 GLY A N 1
ATOM 597 C CA . GLY A 1 79 ? 18.610 7.525 -16.344 1.00 46.62 79 GLY A CA 1
ATOM 598 C C . GLY A 1 79 ? 17.356 8.336 -16.003 1.00 46.62 79 GLY A C 1
ATOM 599 O O . GLY A 1 79 ? 17.495 9.492 -15.610 1.00 46.62 79 GLY A O 1
ATOM 600 N N . TYR A 1 80 ? 16.152 7.754 -16.085 1.00 46.31 80 TYR A N 1
ATOM 601 C CA . TYR A 1 80 ? 14.906 8.522 -15.925 1.00 46.31 80 TYR A CA 1
ATOM 602 C C . TYR A 1 80 ? 14.035 8.088 -14.740 1.00 46.31 80 TYR A C 1
ATOM 604 O O . TYR A 1 80 ? 13.545 8.949 -14.008 1.00 46.31 80 TYR A O 1
ATOM 612 N N . THR A 1 81 ? 13.836 6.788 -14.499 1.00 48.16 81 THR A N 1
ATOM 613 C CA . THR A 1 81 ? 12.870 6.330 -13.481 1.00 48.16 81 THR A CA 1
ATOM 614 C C . THR A 1 81 ? 13.158 4.882 -13.049 1.00 48.16 81 THR A C 1
ATOM 616 O O . THR A 1 81 ? 13.535 4.040 -13.861 1.00 48.16 81 THR A O 1
ATOM 619 N N . ASN A 1 82 ? 12.962 4.593 -11.756 1.00 55.06 82 ASN A N 1
ATOM 620 C CA . ASN A 1 82 ? 12.920 3.226 -11.210 1.00 55.06 82 ASN A CA 1
ATOM 621 C C . ASN A 1 82 ? 11.475 2.728 -10.995 1.00 55.06 82 ASN A C 1
ATOM 623 O O . ASN A 1 82 ? 11.259 1.557 -10.673 1.00 55.06 82 ASN A O 1
ATOM 627 N N . PHE A 1 83 ? 10.483 3.611 -11.152 1.00 54.94 83 PHE A N 1
ATOM 628 C CA . PHE A 1 83 ? 9.069 3.313 -10.955 1.00 54.94 83 PHE A CA 1
ATOM 629 C C . PHE A 1 83 ? 8.435 3.124 -12.327 1.00 54.94 83 PHE A C 1
ATOM 631 O O . PHE A 1 83 ? 8.298 4.066 -13.092 1.00 54.94 83 PHE A O 1
ATOM 638 N N . THR A 1 84 ? 8.083 1.890 -12.649 1.00 60.12 84 THR A N 1
ATOM 639 C CA . THR A 1 84 ? 7.433 1.513 -13.913 1.00 60.12 84 THR A CA 1
ATOM 640 C C . THR A 1 84 ? 5.999 1.082 -13.630 1.00 60.12 84 THR A C 1
ATOM 642 O O . THR A 1 84 ? 5.650 0.737 -12.508 1.00 60.12 84 THR A O 1
ATOM 645 N N . LEU A 1 85 ? 5.118 1.105 -14.618 1.00 60.41 85 LEU A N 1
ATOM 646 C CA . LEU A 1 85 ? 3.730 0.676 -14.456 1.00 60.41 85 LEU A CA 1
ATOM 647 C C . LEU A 1 85 ? 3.645 -0.837 -14.197 1.00 60.41 85 LEU A C 1
ATOM 649 O O . LEU A 1 85 ? 2.865 -1.301 -13.367 1.00 60.41 85 LEU A O 1
ATOM 653 N N . PHE A 1 86 ? 4.544 -1.596 -14.820 1.00 60.22 86 PHE A N 1
ATOM 654 C CA . PHE A 1 86 ? 4.741 -3.024 -14.595 1.00 60.22 86 PHE A CA 1
ATOM 655 C C . PHE A 1 86 ? 5.953 -3.232 -13.682 1.00 60.22 86 PHE A C 1
ATOM 657 O O . PHE A 1 86 ? 7.031 -2.769 -14.050 1.00 60.22 86 PHE A O 1
ATOM 664 N N . PRO A 1 87 ? 5.857 -3.902 -12.519 1.00 63.72 87 PRO A N 1
ATOM 665 C CA . PRO A 1 87 ? 4.683 -4.564 -11.936 1.00 63.72 87 PRO A CA 1
ATOM 666 C C . PRO A 1 87 ? 3.887 -3.681 -10.954 1.00 63.72 87 PRO A C 1
ATOM 668 O O . PRO A 1 87 ? 2.939 -4.151 -10.331 1.00 63.72 87 PRO A O 1
ATOM 671 N N . TRP A 1 88 ? 4.283 -2.425 -10.742 1.00 69.12 88 TRP A N 1
ATOM 672 C CA . TRP A 1 88 ? 3.857 -1.646 -9.576 1.00 69.12 88 TRP A CA 1
ATOM 673 C C . TRP A 1 88 ? 2.356 -1.330 -9.530 1.00 69.12 88 TRP A C 1
ATOM 675 O O . TRP A 1 88 ? 1.792 -1.264 -8.437 1.00 69.12 88 TRP A O 1
ATOM 685 N N . ALA A 1 89 ? 1.685 -1.226 -10.681 1.00 74.75 89 ALA A N 1
ATOM 686 C CA . ALA A 1 89 ? 0.234 -1.053 -10.748 1.00 74.75 89 ALA A CA 1
ATOM 687 C C . ALA A 1 89 ? -0.525 -2.192 -10.042 1.00 74.75 89 ALA A C 1
ATOM 689 O O . ALA A 1 89 ? -1.551 -1.953 -9.404 1.00 74.75 89 ALA A O 1
ATOM 690 N N . ALA A 1 90 ? 0.007 -3.420 -10.073 1.00 79.06 90 ALA A N 1
ATOM 691 C CA . ALA A 1 90 ? -0.622 -4.590 -9.463 1.00 79.06 90 ALA A CA 1
ATOM 692 C C . ALA A 1 90 ? -0.762 -4.480 -7.931 1.00 79.06 90 ALA A C 1
ATOM 694 O O . ALA A 1 90 ? -1.659 -5.099 -7.361 1.00 79.06 90 ALA A O 1
ATOM 695 N N . PHE A 1 91 ? 0.047 -3.652 -7.253 1.00 80.81 91 PHE A N 1
ATOM 696 C CA . PHE A 1 91 ? -0.135 -3.383 -5.820 1.00 80.81 91 PHE A CA 1
ATOM 697 C C . PHE A 1 91 ? -1.440 -2.637 -5.527 1.00 80.81 91 PHE A C 1
ATOM 699 O O . PHE A 1 91 ? -2.100 -2.930 -4.531 1.00 80.81 91 PHE A O 1
ATOM 706 N N . VAL A 1 92 ? -1.838 -1.708 -6.403 1.00 83.62 92 VAL A N 1
ATOM 707 C CA . VAL A 1 92 ? -3.093 -0.955 -6.257 1.00 83.62 92 VAL A CA 1
ATOM 708 C C . VAL A 1 92 ? -4.287 -1.897 -6.395 1.00 83.62 92 VAL A C 1
ATOM 710 O O . VAL A 1 92 ? -5.199 -1.860 -5.570 1.00 83.62 92 VAL A O 1
ATOM 713 N N . PHE A 1 93 ? -4.247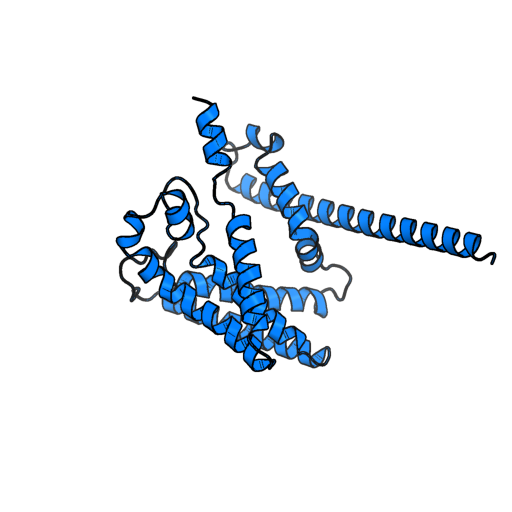 -2.807 -7.373 1.00 84.31 93 PHE A N 1
ATOM 714 C CA . PHE A 1 93 ? -5.273 -3.838 -7.539 1.00 84.31 93 PHE A CA 1
ATOM 715 C C . PHE A 1 93 ? -5.334 -4.802 -6.345 1.00 84.31 93 PHE A C 1
ATOM 717 O O . PHE A 1 93 ? -6.429 -5.143 -5.899 1.00 84.31 93 PHE A O 1
ATOM 724 N N . ALA A 1 94 ? -4.185 -5.193 -5.781 1.00 84.31 94 ALA A N 1
ATOM 725 C CA . ALA A 1 94 ? -4.136 -6.062 -4.605 1.00 84.31 94 ALA A CA 1
ATOM 726 C C . ALA A 1 94 ? -4.764 -5.386 -3.377 1.00 84.31 94 ALA A C 1
ATOM 728 O O . ALA A 1 94 ? -5.588 -5.991 -2.691 1.00 84.31 94 ALA A O 1
ATOM 729 N N . GLY A 1 95 ? -4.439 -4.110 -3.140 1.00 84.06 95 GLY A N 1
ATOM 730 C CA . GLY A 1 95 ? -5.056 -3.312 -2.079 1.00 84.06 95 GLY A CA 1
ATOM 731 C C . GLY A 1 95 ? -6.565 -3.149 -2.273 1.00 84.06 95 GLY A C 1
ATOM 732 O O . GLY A 1 95 ? -7.333 -3.373 -1.337 1.00 84.06 95 GLY A O 1
ATOM 733 N N . ALA A 1 96 ? -7.007 -2.847 -3.497 1.00 84.62 96 ALA A N 1
ATOM 734 C CA . ALA A 1 96 ? -8.426 -2.737 -3.828 1.00 84.62 96 ALA A CA 1
ATOM 735 C C . ALA A 1 96 ? -9.173 -4.066 -3.608 1.00 84.62 96 ALA A C 1
ATOM 737 O O . ALA A 1 96 ? -10.261 -4.074 -3.035 1.00 84.62 96 ALA A O 1
ATOM 738 N N . ALA A 1 97 ? -8.585 -5.204 -3.998 1.00 85.88 97 ALA A N 1
ATOM 739 C CA . ALA A 1 97 ? -9.182 -6.521 -3.784 1.00 85.88 97 ALA A CA 1
ATOM 740 C C . ALA A 1 97 ? -9.381 -6.825 -2.289 1.00 85.88 97 ALA A C 1
ATOM 742 O O . ALA A 1 97 ? -10.456 -7.289 -1.900 1.00 85.88 97 ALA A O 1
ATOM 743 N N . ILE A 1 98 ? -8.381 -6.524 -1.451 1.00 86.94 98 ILE A N 1
ATOM 744 C CA . ILE A 1 98 ? -8.454 -6.695 0.009 1.00 86.94 98 ILE A CA 1
ATOM 745 C C . ILE A 1 98 ? -9.518 -5.773 0.612 1.00 86.94 98 ILE A C 1
ATOM 747 O O . ILE A 1 98 ? -10.347 -6.239 1.393 1.00 86.94 98 ILE A O 1
ATOM 751 N N . GLY A 1 99 ? -9.552 -4.498 0.208 1.00 85.50 99 GLY A N 1
ATOM 752 C CA . GLY A 1 99 ? -10.557 -3.538 0.674 1.00 85.50 99 GLY A CA 1
ATOM 753 C C . GLY A 1 99 ? -11.982 -4.018 0.401 1.00 85.50 99 GLY A C 1
ATOM 754 O O . GLY A 1 99 ? -12.827 -4.017 1.288 1.00 85.50 99 GLY A O 1
ATOM 755 N N . VAL A 1 100 ? -12.217 -4.560 -0.793 1.00 86.62 100 VAL A N 1
ATOM 756 C CA . VAL A 1 100 ? -13.515 -5.106 -1.207 1.00 86.62 100 VAL A CA 1
ATOM 757 C C . VAL A 1 100 ? -13.889 -6.397 -0.453 1.00 86.62 100 VAL A C 1
ATOM 759 O O . VAL A 1 100 ? -15.071 -6.690 -0.260 1.00 86.62 100 VAL A O 1
ATOM 762 N N . VAL A 1 101 ? -12.908 -7.195 -0.015 1.00 86.56 101 VAL A N 1
ATOM 763 C CA . VAL A 1 101 ? -13.144 -8.363 0.856 1.00 86.56 101 VAL A CA 1
ATOM 764 C C . VAL A 1 101 ? -13.529 -7.930 2.271 1.00 86.56 101 VAL A C 1
ATOM 766 O O . VAL A 1 101 ? -14.419 -8.553 2.858 1.00 86.56 101 VAL A O 1
ATOM 769 N N . LEU A 1 102 ? -12.883 -6.887 2.798 1.00 86.06 102 LEU A N 1
ATOM 770 C CA . LEU A 1 102 ? -13.120 -6.345 4.140 1.00 86.06 102 LEU A CA 1
ATOM 771 C C . LEU A 1 102 ? -14.443 -5.578 4.235 1.00 86.06 102 LEU A C 1
ATOM 773 O O . LEU A 1 102 ? -15.173 -5.779 5.196 1.00 86.06 102 LEU A O 1
ATOM 777 N N . GLU A 1 103 ? -14.812 -4.804 3.211 1.00 87.38 103 GLU A N 1
ATOM 778 C CA . GLU A 1 103 ? -16.082 -4.055 3.139 1.00 87.38 103 GLU A CA 1
ATOM 779 C C . GLU A 1 103 ? -17.318 -4.961 3.300 1.00 87.38 103 GLU A C 1
ATOM 781 O O . GLU A 1 103 ? -18.372 -4.535 3.758 1.00 87.38 103 GLU A O 1
ATOM 786 N N . ARG A 1 104 ? -17.193 -6.250 2.963 1.00 84.25 104 ARG A N 1
ATOM 787 C CA . ARG A 1 104 ? -18.270 -7.246 3.101 1.00 84.25 104 ARG A CA 1
ATOM 788 C C . ARG A 1 104 ? -18.393 -7.862 4.488 1.00 84.25 104 ARG A C 1
ATOM 790 O O . ARG A 1 104 ? -19.159 -8.812 4.653 1.00 84.25 104 ARG A O 1
ATOM 797 N N . ALA A 1 105 ? -17.587 -7.436 5.450 1.00 85.88 105 ALA A N 1
ATOM 798 C CA . ALA A 1 105 ? -17.690 -7.926 6.811 1.00 85.88 105 ALA A CA 1
ATOM 799 C C . ALA A 1 105 ? -18.994 -7.438 7.460 1.00 85.88 105 ALA A C 1
ATOM 801 O O . ALA A 1 105 ? -19.229 -6.241 7.586 1.00 85.88 105 ALA A O 1
ATOM 802 N N . SER A 1 106 ? -19.831 -8.371 7.909 1.00 78.12 106 SER A N 1
ATOM 803 C CA . SER A 1 106 ? -21.032 -8.088 8.697 1.00 78.12 106 SER A CA 1
ATOM 804 C C . SER A 1 106 ? -20.710 -8.138 10.193 1.00 78.12 106 SER A C 1
ATOM 806 O O . SER A 1 106 ? -21.085 -9.068 10.901 1.00 78.12 106 SER A O 1
ATOM 808 N N . GLY A 1 107 ? -19.987 -7.126 10.676 1.00 84.81 107 GLY A N 1
ATOM 809 C CA . GLY A 1 107 ? -19.668 -6.942 12.096 1.00 84.81 107 GLY A CA 1
ATOM 810 C C . GLY A 1 107 ? -18.269 -7.403 12.518 1.00 84.81 107 GLY A C 1
ATOM 811 O O . GLY A 1 107 ? -17.535 -8.039 11.762 1.00 84.81 107 GLY A O 1
ATOM 812 N N . ALA A 1 108 ? -17.906 -7.093 13.768 1.00 82.06 108 ALA A N 1
ATOM 813 C CA . ALA A 1 108 ? -16.530 -7.191 14.271 1.00 82.06 108 ALA A CA 1
ATOM 814 C C . ALA A 1 108 ? -15.931 -8.611 14.219 1.00 82.06 108 ALA A C 1
ATOM 816 O O . ALA A 1 108 ? -14.749 -8.787 13.924 1.00 82.06 108 ALA A O 1
ATOM 817 N N . LYS A 1 109 ? -16.741 -9.651 14.468 1.00 83.69 109 LYS A N 1
ATOM 818 C CA . LYS A 1 109 ? -16.281 -11.053 14.402 1.00 83.69 109 LYS A CA 1
ATOM 819 C C . LYS A 1 109 ? -15.971 -11.492 12.968 1.00 83.69 109 LYS A C 1
ATOM 821 O O . LYS A 1 109 ? -14.976 -12.180 12.738 1.00 83.69 109 LYS A O 1
ATOM 826 N N . ASP A 1 110 ? -16.799 -11.078 12.011 1.00 86.62 110 ASP A N 1
ATOM 827 C CA . ASP A 1 110 ? -16.598 -11.379 10.593 1.00 86.62 110 ASP A CA 1
ATOM 828 C C . ASP A 1 110 ? -15.433 -10.582 10.006 1.00 86.62 110 ASP A C 1
ATOM 830 O O . ASP A 1 110 ? -14.680 -11.107 9.184 1.00 86.62 110 ASP A O 1
ATOM 834 N N . GLU A 1 111 ? -15.251 -9.341 10.455 1.00 86.19 111 GLU A N 1
ATOM 835 C CA . GLU A 1 111 ? -14.109 -8.505 10.093 1.00 86.19 111 GLU A CA 1
ATOM 836 C C . GLU A 1 111 ? -12.804 -9.148 10.561 1.00 86.19 111 GLU A C 1
ATOM 838 O O . GLU A 1 111 ? -11.929 -9.425 9.739 1.00 86.19 111 GLU A O 1
ATOM 843 N N . ALA A 1 112 ? -12.722 -9.515 11.845 1.00 86.38 112 ALA A N 1
ATOM 844 C CA . ALA A 1 112 ? -11.575 -10.219 12.409 1.00 86.38 112 ALA A CA 1
ATOM 845 C C . ALA A 1 112 ? -11.255 -11.501 11.630 1.00 86.38 112 ALA A C 1
ATOM 847 O O . ALA A 1 112 ? -10.105 -11.747 11.263 1.00 86.38 112 ALA A O 1
ATOM 848 N N . ARG A 1 113 ? -12.275 -12.314 11.323 1.00 87.44 113 ARG A N 1
ATOM 849 C CA . ARG A 1 113 ? -12.106 -13.543 10.538 1.00 87.44 113 ARG A CA 1
ATOM 850 C C . ARG A 1 113 ? -11.534 -13.254 9.150 1.00 87.44 113 ARG A C 1
ATOM 852 O O . ARG A 1 113 ? -10.620 -13.952 8.717 1.00 87.44 113 ARG A O 1
ATOM 859 N N . ARG A 1 114 ? -12.047 -12.242 8.445 1.00 87.38 114 ARG A N 1
ATOM 860 C CA . ARG A 1 114 ? -11.571 -11.863 7.104 1.00 87.38 114 ARG A CA 1
ATOM 861 C C . ARG A 1 114 ? -10.149 -11.317 7.141 1.00 87.38 114 ARG A C 1
ATOM 863 O O . ARG A 1 114 ? -9.351 -11.711 6.295 1.00 87.38 114 ARG A O 1
ATOM 870 N N . VAL A 1 115 ? -9.807 -10.494 8.134 1.00 88.56 115 VAL A N 1
ATOM 871 C CA . VAL A 1 115 ? -8.432 -10.016 8.346 1.00 88.56 115 VAL A CA 1
ATOM 872 C C . VAL A 1 115 ? -7.489 -11.193 8.573 1.00 88.56 115 VAL A C 1
ATOM 874 O O . VAL A 1 115 ? -6.454 -11.277 7.913 1.00 88.56 115 VAL A O 1
ATOM 877 N N . TRP A 1 116 ? -7.853 -12.149 9.431 1.00 87.25 116 TRP A N 1
ATOM 878 C CA . TRP A 1 116 ? -7.038 -13.343 9.667 1.00 87.25 116 TRP A CA 1
ATOM 879 C C . TRP A 1 116 ? -6.875 -14.207 8.417 1.00 87.25 116 TRP A C 1
ATOM 881 O O . TRP A 1 116 ? -5.768 -14.666 8.150 1.00 87.25 116 TRP A O 1
ATOM 891 N N . ILE A 1 117 ? -7.930 -14.382 7.615 1.00 87.94 117 ILE A N 1
ATOM 892 C CA . ILE A 1 117 ? -7.847 -15.097 6.333 1.00 87.94 117 ILE A CA 1
ATOM 893 C C . ILE A 1 117 ? -6.888 -14.379 5.377 1.00 87.94 117 ILE A C 1
ATOM 895 O O . ILE A 1 117 ? -6.003 -15.017 4.814 1.00 87.94 117 ILE A O 1
ATOM 899 N N . VAL A 1 118 ? -7.014 -13.058 5.218 1.00 88.94 118 VAL A N 1
ATOM 900 C CA . VAL A 1 118 ? -6.113 -12.253 4.374 1.00 88.94 118 VAL A CA 1
ATOM 901 C C . VAL A 1 118 ? -4.668 -12.356 4.868 1.00 88.94 118 VAL A C 1
ATOM 903 O O . VAL A 1 118 ? -3.757 -12.545 4.068 1.00 88.94 118 VAL A O 1
ATOM 906 N N . THR A 1 119 ? -4.455 -12.304 6.180 1.00 89.50 119 THR A N 1
ATOM 907 C CA . THR A 1 119 ? -3.130 -12.429 6.805 1.00 89.50 119 THR A CA 1
ATOM 908 C C . THR A 1 119 ? -2.531 -13.811 6.563 1.00 89.50 119 THR A C 1
ATOM 910 O O . THR A 1 119 ? -1.373 -13.917 6.172 1.00 89.50 119 THR A O 1
ATOM 913 N N . ALA A 1 120 ? -3.322 -14.873 6.735 1.00 88.31 120 ALA A N 1
ATOM 914 C CA . ALA A 1 120 ? -2.896 -16.248 6.497 1.00 88.31 120 ALA A CA 1
ATOM 915 C C . ALA A 1 120 ? -2.552 -16.482 5.019 1.00 88.31 120 ALA A C 1
ATOM 917 O O . ALA A 1 120 ? -1.501 -17.041 4.717 1.00 88.31 120 ALA A O 1
ATOM 918 N N . ILE A 1 121 ? -3.386 -15.992 4.095 1.00 87.69 121 ILE A N 1
ATOM 919 C CA . ILE A 1 121 ? -3.100 -16.026 2.654 1.00 87.69 121 ILE A CA 1
ATOM 920 C C . ILE A 1 121 ? -1.806 -15.258 2.358 1.00 87.69 121 ILE A C 1
ATOM 922 O O . ILE A 1 121 ? -0.945 -15.768 1.646 1.00 87.69 121 ILE A O 1
ATOM 926 N N . GLY A 1 122 ? -1.630 -14.071 2.943 1.00 85.19 122 GLY A N 1
ATOM 927 C CA . GLY A 1 122 ? -0.411 -13.272 2.825 1.00 85.19 122 GLY A CA 1
ATOM 928 C C . GLY A 1 122 ? 0.841 -14.013 3.296 1.00 85.19 122 GLY A C 1
ATOM 929 O O . GLY A 1 122 ? 1.844 -14.026 2.587 1.00 85.19 122 GLY A O 1
ATOM 930 N N . ALA A 1 123 ? 0.767 -14.689 4.443 1.00 86.75 123 ALA A N 1
ATOM 931 C CA . ALA A 1 123 ? 1.857 -15.487 4.997 1.00 86.75 123 ALA A CA 1
ATOM 932 C C . ALA A 1 123 ? 2.177 -16.723 4.137 1.00 86.75 123 ALA A C 1
ATOM 934 O O . ALA A 1 123 ? 3.347 -17.048 3.938 1.00 86.75 123 ALA A O 1
ATOM 935 N N . VAL A 1 124 ? 1.161 -17.382 3.568 1.00 86.94 124 VAL A N 1
ATOM 936 C CA . VAL A 1 124 ? 1.357 -18.489 2.617 1.00 86.94 124 VAL A CA 1
ATOM 937 C C . VAL A 1 124 ? 2.029 -17.989 1.341 1.00 86.94 124 VAL A C 1
ATOM 939 O O . VAL A 1 124 ? 2.999 -18.594 0.892 1.00 86.94 124 VAL A O 1
ATOM 942 N N . ILE A 1 125 ? 1.575 -16.863 0.780 1.00 84.62 125 ILE A N 1
ATOM 943 C CA . ILE A 1 125 ? 2.196 -16.240 -0.398 1.00 84.62 125 ILE A CA 1
ATOM 944 C C . ILE A 1 125 ? 3.641 -15.838 -0.091 1.00 84.62 125 ILE A C 1
ATOM 946 O O . ILE A 1 125 ? 4.523 -16.077 -0.913 1.00 84.62 125 ILE A O 1
ATOM 950 N N . LEU A 1 126 ? 3.903 -15.273 1.090 1.00 83.81 126 LEU A N 1
ATOM 951 C CA . LEU A 1 126 ? 5.242 -14.921 1.557 1.00 83.81 126 LEU A CA 1
ATOM 952 C C . LEU A 1 126 ? 6.156 -16.151 1.593 1.00 83.81 126 LEU A C 1
ATOM 954 O O . LEU A 1 126 ? 7.222 -16.140 0.982 1.00 83.81 126 LEU A O 1
ATOM 958 N N . ALA A 1 127 ? 5.726 -17.216 2.272 1.00 82.25 127 ALA A N 1
ATOM 9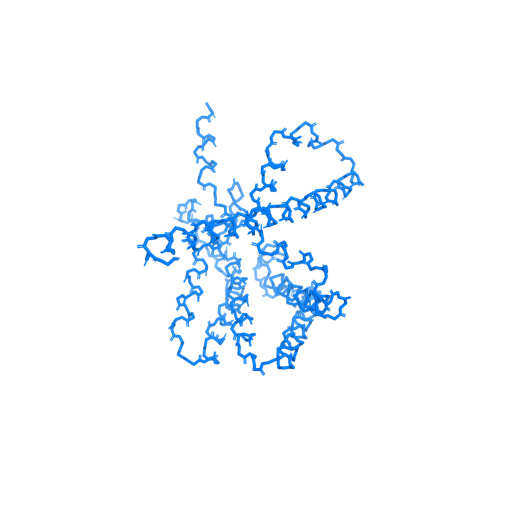59 C CA . ALA A 1 127 ? 6.493 -18.448 2.412 1.00 82.25 127 ALA A CA 1
ATOM 960 C C . ALA A 1 127 ? 6.722 -19.132 1.056 1.00 82.25 127 ALA A C 1
ATOM 962 O O . ALA A 1 127 ? 7.844 -19.533 0.748 1.00 82.25 127 ALA A O 1
ATOM 963 N N . ALA A 1 128 ? 5.689 -19.203 0.212 1.00 80.00 128 ALA A N 1
ATOM 964 C CA . ALA A 1 128 ? 5.782 -19.757 -1.134 1.00 80.00 128 ALA A CA 1
ATOM 965 C C . ALA A 1 128 ? 6.732 -18.944 -2.026 1.00 80.00 128 ALA A C 1
ATOM 967 O O . ALA A 1 128 ? 7.536 -19.518 -2.757 1.00 80.00 128 ALA A O 1
ATOM 968 N N . SER A 1 129 ? 6.690 -17.612 -1.934 1.00 76.88 129 SER A N 1
ATOM 969 C CA . SER A 1 129 ? 7.574 -16.722 -2.696 1.00 76.88 129 SER A CA 1
ATOM 970 C C . SER A 1 129 ? 9.021 -16.809 -2.213 1.00 76.88 129 SER A C 1
ATOM 972 O O . SER A 1 129 ? 9.945 -16.785 -3.026 1.00 76.88 129 SER A O 1
ATOM 974 N N . LEU A 1 130 ? 9.233 -16.963 -0.904 1.00 75.12 130 LEU A N 1
ATOM 975 C CA . LEU A 1 130 ? 10.556 -17.172 -0.324 1.00 75.12 130 LEU A CA 1
ATOM 976 C C . LEU A 1 130 ? 11.130 -18.531 -0.746 1.00 75.12 130 LEU A C 1
ATOM 978 O O . LEU A 1 130 ? 12.260 -18.596 -1.214 1.00 75.12 130 LEU A O 1
ATOM 982 N N . ALA A 1 131 ? 10.329 -19.598 -0.696 1.00 73.25 131 ALA A N 1
ATOM 983 C CA . ALA A 1 131 ? 10.720 -20.918 -1.190 1.00 73.25 131 ALA A CA 1
ATOM 984 C C . ALA A 1 131 ? 11.032 -20.902 -2.697 1.00 73.25 131 ALA A C 1
ATOM 986 O O . ALA A 1 131 ? 12.014 -21.498 -3.139 1.00 73.25 131 ALA A O 1
ATOM 987 N N . ALA A 1 132 ? 10.240 -20.171 -3.487 1.00 68.69 132 ALA A N 1
ATOM 988 C CA . ALA A 1 132 ? 10.497 -19.963 -4.910 1.00 68.69 132 ALA A CA 1
ATOM 989 C C . ALA A 1 132 ? 11.766 -19.133 -5.171 1.00 68.69 132 ALA A C 1
ATOM 991 O O . ALA A 1 132 ? 12.381 -19.295 -6.220 1.00 68.69 132 ALA A O 1
ATOM 992 N N . SER A 1 133 ? 12.189 -18.286 -4.226 1.00 65.25 133 SER A N 1
ATOM 993 C CA . SER A 1 133 ? 13.416 -17.485 -4.343 1.00 65.25 133 SER A CA 1
ATOM 994 C C . SER A 1 133 ? 14.692 -18.331 -4.276 1.00 65.25 133 SER A C 1
ATOM 996 O O . SER A 1 133 ? 15.714 -17.916 -4.809 1.00 65.25 133 SER A O 1
ATOM 998 N N . TYR A 1 134 ? 14.635 -19.523 -3.671 1.00 61.25 134 TYR A N 1
ATOM 999 C CA . TYR A 1 134 ? 15.756 -20.470 -3.626 1.00 61.25 134 TYR A CA 1
ATOM 1000 C C . TYR A 1 134 ? 15.838 -21.387 -4.857 1.00 61.25 134 TYR A C 1
ATOM 1002 O O . TYR A 1 134 ? 16.782 -22.168 -4.970 1.00 61.25 134 TYR A O 1
ATOM 1010 N N . ARG A 1 135 ? 14.865 -21.327 -5.780 1.00 57.41 135 ARG A N 1
ATOM 1011 C CA . ARG A 1 135 ? 14.866 -22.133 -7.010 1.00 57.41 135 ARG A CA 1
ATOM 1012 C C . ARG A 1 135 ? 15.373 -21.324 -8.210 1.00 57.41 135 ARG A C 1
ATOM 1014 O O . ARG A 1 135 ? 15.150 -20.114 -8.257 1.00 57.41 135 ARG A O 1
ATOM 1021 N N . PRO A 1 136 ? 16.010 -21.975 -9.204 1.00 56.97 136 PRO A N 1
ATOM 1022 C CA . PRO A 1 136 ? 16.374 -21.323 -10.458 1.00 56.97 136 PRO A CA 1
ATOM 1023 C C . PRO A 1 136 ? 15.133 -20.702 -11.104 1.00 56.97 136 PRO A C 1
ATOM 1025 O O . PRO A 1 136 ? 14.084 -21.344 -11.183 1.00 56.97 136 PRO A O 1
ATOM 1028 N N . SER A 1 137 ? 15.245 -19.447 -11.535 1.00 53.72 137 SER A N 1
ATOM 1029 C CA . SER A 1 137 ? 14.127 -18.733 -12.147 1.00 53.72 137 SER A CA 1
ATOM 1030 C C . SER A 1 137 ? 13.725 -19.402 -13.470 1.00 53.72 137 SER A C 1
ATOM 1032 O O . SER A 1 137 ? 14.581 -19.567 -14.339 1.00 53.72 137 SER A O 1
ATOM 1034 N N . PRO A 1 138 ? 12.441 -19.750 -13.665 1.00 56.34 138 PRO A N 1
ATOM 1035 C CA . PRO A 1 138 ? 11.951 -20.318 -14.919 1.00 56.34 138 PRO A CA 1
ATOM 1036 C C . PRO A 1 138 ? 11.764 -19.272 -16.036 1.00 56.34 138 PRO A C 1
ATOM 1038 O O . PRO A 1 138 ? 11.328 -19.630 -17.128 1.00 56.34 138 PRO A O 1
ATOM 1041 N N . PHE A 1 139 ? 12.067 -17.989 -15.788 1.00 53.88 139 PHE A N 1
ATOM 1042 C CA . PHE A 1 139 ? 11.853 -16.901 -16.748 1.00 53.88 139 PHE A CA 1
ATOM 1043 C C . PHE A 1 139 ? 13.162 -16.438 -17.414 1.00 53.88 139 PHE A C 1
ATOM 1045 O O . PHE A 1 139 ? 14.153 -16.216 -16.712 1.00 53.88 139 PHE A O 1
ATOM 1052 N N . PRO A 1 140 ? 13.176 -16.221 -18.746 1.00 46.47 140 PRO A N 1
ATOM 1053 C CA . PRO A 1 140 ? 14.335 -15.663 -19.440 1.00 46.47 140 PRO A CA 1
ATOM 1054 C C . PRO A 1 140 ? 14.610 -14.221 -18.972 1.00 46.47 140 PRO A C 1
ATOM 1056 O O . PRO A 1 140 ? 13.681 -13.444 -18.755 1.00 46.47 140 PRO A O 1
ATOM 1059 N N . ASN A 1 141 ? 15.888 -13.854 -18.807 1.00 48.34 141 ASN A N 1
ATOM 1060 C CA . ASN A 1 141 ? 16.346 -12.510 -18.402 1.00 48.34 141 ASN A CA 1
ATOM 1061 C C . ASN A 1 141 ? 15.802 -11.990 -17.049 1.00 48.34 141 ASN A C 1
ATOM 1063 O O . ASN A 1 141 ? 15.582 -10.790 -16.858 1.00 48.34 141 ASN A O 1
ATOM 1067 N N . SER A 1 142 ? 15.588 -12.873 -16.071 1.00 42.81 142 SER A N 1
ATOM 1068 C CA . SER A 1 142 ? 15.111 -12.481 -14.743 1.00 42.81 142 SER A CA 1
ATOM 1069 C C . SER A 1 142 ? 16.250 -12.036 -13.813 1.00 42.81 142 SER A C 1
ATOM 1071 O O . SER A 1 142 ? 16.950 -12.862 -13.227 1.00 42.81 142 SER A O 1
ATOM 1073 N N . HIS A 1 143 ? 16.382 -10.731 -13.581 1.00 54.41 143 HIS A N 1
ATOM 1074 C CA . HIS A 1 143 ? 17.077 -10.228 -12.395 1.00 54.41 143 HIS A CA 1
ATOM 1075 C C . HIS A 1 143 ? 16.112 -10.245 -11.202 1.00 54.41 143 HIS A C 1
ATOM 1077 O O . HIS A 1 143 ? 15.041 -9.631 -11.253 1.00 54.41 143 HIS A O 1
ATOM 1083 N N . PHE A 1 144 ? 16.497 -10.937 -10.123 1.00 49.34 144 PHE A N 1
ATOM 1084 C CA . PHE A 1 144 ? 15.680 -11.131 -8.914 1.00 49.34 144 PHE A CA 1
ATOM 1085 C C . PHE A 1 144 ? 15.099 -9.820 -8.363 1.00 49.34 144 PHE A C 1
ATOM 1087 O O . PHE A 1 144 ? 13.939 -9.765 -7.970 1.00 49.34 144 PHE A O 1
ATOM 1094 N N . TRP A 1 145 ? 15.888 -8.748 -8.408 1.00 46.75 145 TRP A N 1
ATOM 1095 C CA . TRP A 1 145 ? 15.572 -7.460 -7.794 1.00 46.75 145 TRP A CA 1
ATOM 1096 C C . TRP A 1 145 ? 14.680 -6.541 -8.632 1.00 46.75 145 TRP A C 1
ATOM 1098 O O . TRP A 1 145 ? 14.109 -5.598 -8.089 1.00 46.75 145 TRP A O 1
ATOM 1108 N N . THR A 1 146 ? 14.556 -6.782 -9.939 1.00 48.28 146 THR A N 1
ATOM 1109 C CA . THR A 1 146 ? 13.886 -5.837 -10.848 1.00 48.28 146 THR A CA 1
ATOM 1110 C C . THR A 1 146 ? 12.746 -6.463 -11.637 1.00 48.28 146 THR A C 1
ATOM 1112 O O . THR A 1 146 ? 11.744 -5.782 -11.861 1.00 48.28 146 THR A O 1
ATOM 1115 N N . THR A 1 147 ? 12.856 -7.735 -12.030 1.00 50.34 147 THR A N 1
ATOM 1116 C CA . THR A 1 147 ? 11.967 -8.346 -13.037 1.00 50.34 147 THR A CA 1
ATOM 1117 C C . THR A 1 147 ? 11.331 -9.660 -12.570 1.00 50.34 147 THR A C 1
ATOM 1119 O O . THR A 1 147 ? 10.432 -10.164 -13.235 1.00 50.34 147 THR A O 1
ATOM 1122 N N . SER A 1 148 ? 11.744 -10.217 -11.423 1.00 56.47 148 SER A N 1
ATOM 1123 C CA . SER A 1 148 ? 11.188 -11.489 -10.948 1.00 56.47 148 SER A CA 1
ATOM 1124 C C . SER A 1 148 ? 9.756 -11.343 -10.405 1.00 56.47 148 SER A C 1
ATOM 1126 O O . SER A 1 148 ? 9.542 -10.591 -9.448 1.00 56.47 148 SER A O 1
ATOM 1128 N N . PRO A 1 149 ? 8.781 -12.125 -10.910 1.00 61.09 149 PRO A N 1
ATOM 1129 C CA . PRO A 1 149 ? 7.442 -12.196 -10.326 1.00 61.09 149 PRO A CA 1
ATOM 1130 C C . PRO A 1 149 ? 7.460 -12.666 -8.863 1.00 61.09 149 PRO A C 1
ATOM 1132 O O . PRO A 1 149 ? 6.663 -12.189 -8.058 1.00 61.09 149 PRO A O 1
ATOM 1135 N N . SER A 1 150 ? 8.406 -13.538 -8.479 1.00 63.28 150 SER A N 1
ATOM 1136 C CA . SER A 1 150 ? 8.540 -14.006 -7.087 1.00 63.28 150 SER A CA 1
ATOM 1137 C C . SER A 1 150 ? 8.857 -12.867 -6.116 1.00 63.28 150 SER A C 1
ATOM 1139 O O . SER A 1 150 ? 8.378 -12.870 -4.985 1.00 63.28 150 SER A O 1
ATOM 1141 N N . TYR A 1 151 ? 9.583 -11.842 -6.570 1.00 69.00 151 TYR A N 1
ATOM 1142 C CA . TYR A 1 151 ? 9.892 -10.658 -5.773 1.00 69.00 151 TYR A CA 1
ATOM 1143 C C . TYR A 1 151 ? 8.664 -9.769 -5.538 1.00 69.00 151 TYR A C 1
ATOM 1145 O O . TYR A 1 151 ? 8.481 -9.220 -4.448 1.00 69.00 151 TYR A O 1
ATOM 1153 N N . PHE A 1 152 ? 7.790 -9.655 -6.541 1.00 73.69 152 PHE A N 1
ATOM 1154 C CA . PHE A 1 152 ? 6.517 -8.952 -6.400 1.00 73.69 152 PHE A CA 1
ATOM 1155 C C . PHE A 1 152 ? 5.609 -9.659 -5.385 1.00 73.69 152 PHE A C 1
ATOM 1157 O O . PHE A 1 152 ? 5.142 -9.025 -4.437 1.00 73.69 152 PHE A O 1
ATOM 1164 N N . TYR A 1 153 ? 5.416 -10.974 -5.533 1.00 77.75 153 TYR A N 1
ATOM 1165 C CA . TYR A 1 153 ? 4.565 -11.751 -4.627 1.00 77.75 153 TYR A CA 1
ATOM 1166 C C . TYR A 1 153 ? 5.108 -11.788 -3.198 1.00 77.75 153 TYR A C 1
ATOM 1168 O O . TYR A 1 153 ? 4.323 -11.689 -2.256 1.00 77.75 153 TYR A O 1
ATOM 1176 N N . LEU A 1 154 ? 6.434 -11.808 -3.019 1.00 79.88 154 LEU A N 1
ATOM 1177 C CA . LEU A 1 154 ? 7.058 -11.667 -1.704 1.00 79.88 154 LEU A CA 1
ATOM 1178 C C . LEU A 1 154 ? 6.610 -10.365 -1.026 1.00 79.88 154 LEU A C 1
ATOM 1180 O O . LEU A 1 154 ? 6.138 -10.393 0.106 1.00 79.88 154 LEU A O 1
ATOM 1184 N N . ARG A 1 155 ? 6.688 -9.225 -1.726 1.00 80.56 155 ARG A N 1
ATOM 1185 C CA . ARG A 1 155 ? 6.268 -7.923 -1.183 1.00 80.56 155 ARG A CA 1
ATOM 1186 C C . ARG A 1 155 ? 4.773 -7.871 -0.889 1.00 80.56 155 ARG A C 1
ATOM 1188 O O . ARG A 1 155 ? 4.399 -7.358 0.160 1.00 80.56 155 ARG A O 1
ATOM 1195 N N . VAL A 1 156 ? 3.929 -8.413 -1.770 1.00 82.56 156 VAL A N 1
ATOM 1196 C CA . VAL A 1 156 ? 2.482 -8.517 -1.510 1.00 82.56 156 VAL A CA 1
ATOM 1197 C C . VAL A 1 156 ? 2.230 -9.331 -0.238 1.00 82.56 156 VAL A C 1
ATOM 1199 O O . VAL A 1 156 ? 1.495 -8.873 0.633 1.00 82.56 156 VAL A O 1
ATOM 1202 N N . GLY A 1 157 ? 2.905 -10.473 -0.074 1.00 81.44 157 GLY A N 1
ATOM 1203 C CA . GLY A 1 157 ? 2.818 -11.302 1.129 1.00 81.44 157 GLY A CA 1
ATOM 1204 C C . GLY A 1 157 ? 3.262 -10.573 2.402 1.00 81.44 157 GLY A C 1
ATOM 1205 O O . GLY A 1 157 ? 2.556 -10.627 3.411 1.00 81.44 157 GLY A O 1
ATOM 1206 N N . ILE A 1 158 ? 4.374 -9.825 2.351 1.00 85.75 158 ILE A N 1
ATOM 1207 C CA . ILE A 1 158 ? 4.837 -8.983 3.472 1.00 85.75 158 ILE A CA 1
ATOM 1208 C C . ILE A 1 158 ? 3.775 -7.939 3.828 1.00 85.75 158 ILE A C 1
ATOM 1210 O O . ILE A 1 158 ? 3.434 -7.801 4.998 1.00 85.75 158 ILE A O 1
ATOM 1214 N N . MET A 1 159 ? 3.229 -7.223 2.840 1.00 86.12 159 MET A N 1
ATOM 1215 C CA . MET A 1 159 ? 2.242 -6.164 3.082 1.00 86.12 159 MET A CA 1
ATOM 1216 C C . MET A 1 159 ? 0.923 -6.718 3.630 1.00 86.12 159 MET A C 1
ATOM 1218 O O . MET A 1 159 ? 0.372 -6.148 4.567 1.00 86.12 159 MET A O 1
ATOM 1222 N N . MET A 1 160 ? 0.440 -7.851 3.109 1.00 85.06 160 MET A N 1
ATOM 1223 C CA . MET A 1 160 ? -0.763 -8.526 3.618 1.00 85.06 160 MET A CA 1
ATOM 122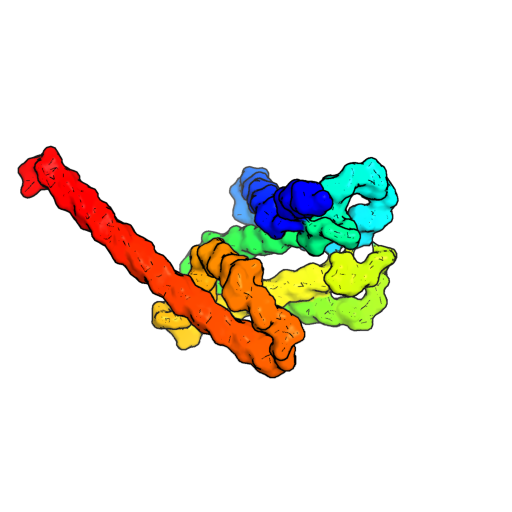4 C C . MET A 1 160 ? -0.575 -9.013 5.058 1.00 85.06 160 MET A C 1
ATOM 1226 O O . MET A 1 160 ? -1.457 -8.833 5.895 1.00 85.06 160 MET A O 1
ATOM 1230 N N . THR A 1 161 ? 0.591 -9.587 5.362 1.00 87.00 161 THR A N 1
ATOM 1231 C CA . THR A 1 161 ? 0.920 -10.041 6.720 1.00 87.00 161 THR A CA 1
ATOM 1232 C C . THR A 1 161 ? 1.060 -8.851 7.672 1.00 87.00 161 THR A C 1
ATOM 1234 O O . THR A 1 161 ? 0.500 -8.853 8.765 1.00 87.00 161 THR A O 1
ATOM 1237 N N . GLY A 1 162 ? 1.757 -7.798 7.236 1.00 86.44 162 GLY A N 1
ATOM 1238 C CA . GLY A 1 162 ? 1.942 -6.561 7.991 1.00 86.44 162 GLY A CA 1
ATOM 1239 C C . GLY A 1 162 ? 0.626 -5.845 8.285 1.00 86.44 162 GLY A C 1
ATOM 1240 O O . GLY A 1 162 ? 0.437 -5.368 9.400 1.00 86.44 162 GLY A O 1
ATOM 1241 N N . PHE A 1 163 ? -0.315 -5.836 7.337 1.00 85.88 163 PHE A N 1
ATOM 1242 C CA . PHE A 1 163 ? -1.667 -5.320 7.553 1.00 85.88 163 PHE A CA 1
ATOM 1243 C C . PHE A 1 163 ? -2.393 -6.078 8.674 1.00 85.88 163 PHE A C 1
ATOM 1245 O O . PHE A 1 163 ? -2.949 -5.454 9.575 1.00 85.88 163 PHE A O 1
ATOM 1252 N N . GLY A 1 164 ? -2.324 -7.412 8.671 1.00 84.94 164 GLY A N 1
ATOM 1253 C CA . GLY A 1 164 ? -2.878 -8.245 9.740 1.00 84.94 164 GLY A CA 1
ATOM 1254 C C . GLY A 1 164 ? -2.288 -7.957 11.117 1.00 84.94 164 GLY A C 1
ATOM 1255 O O . GLY A 1 164 ? -3.017 -7.823 12.099 1.00 84.94 164 GLY A O 1
ATOM 1256 N N . LEU A 1 165 ? -0.963 -7.811 11.186 1.00 85.19 165 LEU A N 1
ATOM 1257 C CA . LEU A 1 165 ? -0.260 -7.455 12.420 1.00 85.19 165 LEU A CA 1
ATOM 1258 C C . LEU A 1 165 ? -0.624 -6.045 12.900 1.00 85.19 165 LEU A C 1
ATOM 1260 O O . LEU A 1 165 ? -0.825 -5.844 14.096 1.00 85.19 165 LEU A O 1
ATOM 1264 N N . ALA A 1 166 ? -0.756 -5.084 11.984 1.00 83.94 166 ALA A N 1
ATOM 1265 C CA . ALA A 1 166 ? -1.188 -3.727 12.305 1.00 83.94 166 ALA A CA 1
ATOM 1266 C C . ALA A 1 166 ? -2.630 -3.703 12.837 1.00 83.94 166 ALA A C 1
ATOM 1268 O O . ALA A 1 166 ? -2.915 -2.987 13.796 1.00 83.94 166 ALA A O 1
ATOM 1269 N N . TRP A 1 167 ? -3.521 -4.522 12.270 1.00 83.50 167 TRP A N 1
ATOM 1270 C CA . TRP A 1 167 ? -4.883 -4.689 12.774 1.00 83.50 167 TRP A CA 1
ATOM 1271 C C . TRP A 1 167 ? -4.892 -5.315 14.176 1.00 83.50 167 TRP A C 1
ATOM 1273 O O . TRP A 1 167 ? -5.525 -4.776 15.080 1.00 83.50 167 TRP A O 1
ATOM 1283 N N . LEU A 1 168 ? -4.109 -6.377 14.407 1.00 83.62 168 LEU A N 1
ATOM 1284 C CA . LEU A 1 168 ? -3.963 -6.992 15.732 1.00 83.62 168 LEU A CA 1
ATOM 1285 C C . LEU A 1 168 ? -3.426 -5.994 16.770 1.00 83.62 168 LEU A C 1
ATOM 1287 O O . LEU 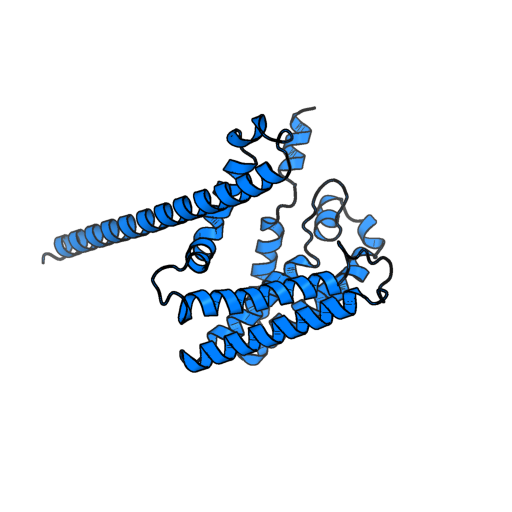A 1 168 ? -3.892 -5.966 17.910 1.00 83.62 168 LEU A O 1
ATOM 1291 N N . TRP A 1 169 ? -2.464 -5.159 16.371 1.00 81.19 169 TRP A N 1
ATOM 1292 C CA . TRP A 1 169 ? -1.918 -4.103 17.216 1.00 81.19 169 TRP A CA 1
ATOM 1293 C C . TRP A 1 169 ? -2.977 -3.059 17.577 1.00 81.19 169 TRP A C 1
ATOM 1295 O O . TRP A 1 169 ? -3.129 -2.704 18.745 1.00 81.19 169 TRP A O 1
ATOM 1305 N N . SER A 1 170 ? -3.724 -2.595 16.576 1.00 78.31 170 SER A N 1
ATOM 1306 C CA . SER A 1 170 ? -4.733 -1.547 16.726 1.00 78.31 170 SER A CA 1
ATOM 1307 C C . SER A 1 170 ? -5.933 -1.985 17.566 1.00 78.31 170 SER A C 1
ATOM 1309 O O . SER A 1 170 ? -6.406 -1.208 18.397 1.00 78.31 170 SER A O 1
ATOM 1311 N N . GLU A 1 171 ? -6.409 -3.213 17.352 1.00 75.69 171 GLU A N 1
ATOM 1312 C CA . GLU A 1 171 ? -7.641 -3.725 17.957 1.00 75.69 171 GLU A CA 1
ATOM 1313 C C . GLU A 1 171 ? -7.387 -4.394 19.313 1.00 75.69 171 GLU A C 1
ATOM 1315 O O . GLU A 1 171 ? -8.128 -4.176 20.267 1.00 75.69 171 GLU A O 1
ATOM 1320 N N . LYS A 1 172 ? -6.321 -5.200 19.429 1.00 70.69 172 LYS A N 1
ATOM 1321 C CA . LYS A 1 172 ? -6.112 -6.077 20.592 1.00 70.69 172 LYS A CA 1
ATOM 1322 C C . LYS A 1 172 ? -5.064 -5.566 21.575 1.00 70.69 172 LYS A C 1
ATOM 1324 O O . LYS A 1 172 ? -5.247 -5.730 22.776 1.00 70.69 172 LYS A O 1
ATOM 1329 N N . LEU A 1 173 ? -3.960 -4.995 21.086 1.00 65.44 173 LEU A N 1
ATOM 1330 C CA . LEU A 1 173 ? -2.858 -4.559 21.957 1.00 65.44 173 LEU A CA 1
ATOM 1331 C C . LEU A 1 173 ? -3.076 -3.153 22.524 1.00 65.44 173 LEU A C 1
ATOM 1333 O O . LEU A 1 173 ? -2.674 -2.901 23.655 1.00 65.44 173 LEU A O 1
ATOM 1337 N N . TRP A 1 174 ? -3.710 -2.256 21.762 1.00 65.19 174 TRP A N 1
ATOM 1338 C CA . TRP A 1 174 ? -3.822 -0.840 22.136 1.00 65.19 174 TRP A CA 1
ATOM 1339 C C . TRP A 1 174 ? -5.230 -0.239 22.038 1.00 65.19 174 TRP A C 1
ATOM 1341 O O . TRP A 1 174 ? -5.336 0.979 22.151 1.00 65.19 174 TRP A O 1
ATOM 1351 N N . ALA A 1 175 ? -6.275 -1.063 21.850 1.00 63.25 175 ALA A N 1
ATOM 1352 C CA . ALA A 1 175 ? -7.719 -0.766 21.936 1.00 63.25 175 ALA A CA 1
ATOM 1353 C C . ALA A 1 175 ? -8.117 0.734 21.908 1.00 63.25 175 ALA A C 1
ATOM 1355 O O . ALA A 1 175 ? -8.727 1.256 22.839 1.00 63.25 175 ALA A O 1
ATOM 1356 N N . GLY A 1 176 ? -7.739 1.447 20.841 1.00 59.75 176 GLY A N 1
ATOM 1357 C CA . GLY A 1 176 ? -8.110 2.851 20.613 1.00 59.75 176 GLY A CA 1
ATOM 1358 C C . GLY A 1 176 ? -7.230 3.947 21.236 1.00 59.75 176 GLY A C 1
ATOM 1359 O O . GLY A 1 176 ? -7.433 5.109 20.900 1.00 59.75 176 GLY A O 1
ATOM 1360 N N . GLN A 1 177 ? -6.239 3.643 22.083 1.00 65.00 177 GLN A N 1
ATOM 1361 C CA . GLN A 1 177 ? -5.414 4.679 22.732 1.00 65.00 177 GLN A CA 1
ATOM 1362 C C . GLN A 1 177 ? -4.210 5.123 21.892 1.00 65.00 177 GLN A C 1
ATOM 1364 O O . GLN A 1 177 ? -3.957 6.321 21.753 1.00 65.00 177 GLN A O 1
ATOM 1369 N N . TRP A 1 178 ? -3.463 4.179 21.310 1.00 69.00 178 TRP A N 1
ATOM 1370 C CA . TRP A 1 178 ? -2.263 4.496 20.528 1.00 69.00 178 TRP A CA 1
ATOM 1371 C C . TRP A 1 178 ? -2.230 3.725 19.206 1.00 69.00 178 TRP A C 1
ATOM 1373 O O . TRP A 1 178 ? -1.765 2.590 19.126 1.00 69.00 178 TRP A O 1
ATOM 1383 N N . GLN A 1 179 ? -2.738 4.367 18.149 1.00 77.81 179 GLN A N 1
ATOM 1384 C CA . GLN A 1 179 ? -2.856 3.798 16.799 1.00 77.81 179 GLN A CA 1
ATOM 1385 C C . GLN A 1 179 ? -1.969 4.546 15.782 1.00 77.81 179 GLN A C 1
ATOM 1387 O O . GLN A 1 179 ? -2.480 5.210 14.872 1.00 77.81 179 GLN A O 1
ATOM 1392 N N . PRO A 1 180 ? -0.629 4.461 15.899 1.00 76.12 180 PRO A N 1
ATOM 1393 C CA . PRO A 1 180 ? 0.281 5.191 15.020 1.00 76.12 180 PRO A CA 1
ATOM 1394 C C . PRO A 1 180 ? 0.132 4.798 13.547 1.00 76.12 180 PRO A C 1
ATOM 1396 O O . PRO A 1 180 ? 0.215 5.658 12.675 1.00 76.12 180 PRO A O 1
ATOM 1399 N N . PHE A 1 181 ? -0.168 3.529 13.264 1.00 78.75 181 PHE A N 1
ATOM 1400 C CA . PHE A 1 181 ? -0.366 3.036 11.900 1.00 78.75 181 PHE A CA 1
ATOM 1401 C C . PHE A 1 181 ? -1.572 3.679 11.206 1.00 78.75 181 PHE A C 1
ATOM 1403 O O . PHE A 1 181 ? -1.478 4.063 10.042 1.00 78.75 181 PHE A O 1
ATOM 1410 N N . VAL A 1 182 ? -2.685 3.855 11.927 1.00 77.88 182 VAL A N 1
ATOM 1411 C CA . VAL A 1 182 ? -3.893 4.499 11.389 1.00 77.88 182 VAL A CA 1
ATOM 1412 C C . VAL A 1 182 ? -3.634 5.983 11.148 1.00 77.88 182 VAL A C 1
ATOM 1414 O O . VAL A 1 182 ? -3.962 6.502 10.082 1.00 77.88 182 VAL A O 1
ATOM 1417 N N . LEU A 1 183 ? -2.994 6.660 12.109 1.00 79.12 183 LEU A N 1
ATOM 1418 C CA . LEU A 1 183 ? -2.658 8.078 11.994 1.00 79.12 183 LEU A CA 1
ATOM 1419 C C . LEU A 1 183 ? -1.738 8.351 10.796 1.00 79.12 183 LEU A C 1
ATOM 1421 O O . LEU A 1 183 ? -2.031 9.228 9.983 1.00 79.12 183 LEU A O 1
ATOM 1425 N N . LEU A 1 184 ? -0.648 7.591 10.673 1.00 79.00 184 LEU A N 1
ATOM 1426 C CA . LEU A 1 184 ? 0.314 7.734 9.579 1.00 79.00 184 LEU A CA 1
ATOM 1427 C C . LEU A 1 184 ? -0.302 7.356 8.228 1.00 79.00 184 LEU A C 1
ATOM 1429 O O . LEU A 1 184 ? -0.004 7.997 7.226 1.00 79.00 184 LEU A O 1
ATOM 1433 N N . GLY A 1 185 ? -1.202 6.367 8.193 1.00 76.62 185 GLY A N 1
ATOM 1434 C CA . GLY A 1 185 ? -1.945 6.006 6.985 1.00 76.62 185 GLY A CA 1
ATOM 1435 C C . GLY A 1 185 ? -2.869 7.128 6.499 1.00 76.62 185 GLY A C 1
ATOM 1436 O O . GLY A 1 185 ? -2.805 7.519 5.333 1.00 76.62 185 GLY A O 1
ATOM 1437 N N . GLN A 1 186 ? -3.681 7.700 7.395 1.00 78.81 186 GLN A N 1
ATOM 1438 C CA . GLN A 1 186 ? -4.612 8.794 7.074 1.00 78.81 186 GLN A CA 1
ATOM 1439 C C . GLN A 1 186 ? -3.897 10.087 6.666 1.00 78.81 186 GLN A C 1
ATOM 1441 O O . GLN A 1 186 ? -4.390 10.832 5.823 1.00 78.81 186 GLN A O 1
ATOM 1446 N N . THR A 1 187 ? -2.726 10.348 7.247 1.00 81.12 187 THR A N 1
ATOM 1447 C CA . THR A 1 187 ? -1.909 11.535 6.951 1.00 81.12 187 THR A CA 1
ATOM 1448 C C . THR A 1 187 ? -0.799 11.253 5.937 1.00 81.12 187 THR A C 1
ATOM 1450 O O . THR A 1 187 ? 0.071 12.095 5.736 1.00 81.12 187 THR A O 1
ATOM 1453 N N . SER A 1 188 ? -0.833 10.104 5.253 1.00 79.25 188 SER A N 1
ATOM 1454 C CA . SER A 1 188 ? 0.260 9.625 4.394 1.00 79.25 188 SER A CA 1
ATOM 1455 C C . SER A 1 188 ? 0.666 10.605 3.292 1.00 79.25 188 SER A C 1
ATOM 1457 O O . SER A 1 188 ? 1.859 10.763 3.052 1.00 79.25 188 SER A O 1
ATOM 1459 N N . LEU A 1 189 ? -0.279 11.317 2.664 1.00 80.19 189 LEU A N 1
ATOM 1460 C CA . LEU A 1 189 ? 0.034 12.339 1.653 1.00 80.19 189 LEU A CA 1
ATOM 1461 C C . LEU A 1 189 ? 0.796 13.528 2.257 1.00 80.19 189 LEU A C 1
ATOM 1463 O O . LEU A 1 189 ? 1.768 14.013 1.683 1.00 80.19 189 LEU A O 1
ATOM 1467 N N . PHE A 1 190 ? 0.361 13.986 3.429 1.00 79.94 190 PHE A N 1
ATOM 1468 C CA . PHE A 1 190 ? 1.010 15.077 4.145 1.00 79.94 190 PHE A CA 1
ATOM 1469 C C . PHE A 1 190 ? 2.404 14.659 4.630 1.00 79.94 190 PHE A C 1
ATOM 1471 O O . PHE A 1 190 ? 3.382 15.362 4.397 1.00 79.94 190 PHE A O 1
ATOM 1478 N N . VAL A 1 191 ? 2.501 13.468 5.221 1.00 82.00 191 VAL A N 1
ATOM 1479 C CA . VAL A 1 191 ? 3.754 12.819 5.625 1.00 82.00 191 VAL A CA 1
ATOM 1480 C C . VAL A 1 191 ? 4.699 12.695 4.427 1.00 82.00 191 VAL A C 1
ATOM 1482 O O . VAL A 1 191 ? 5.860 13.060 4.549 1.00 82.00 191 VAL A O 1
ATOM 1485 N N . TYR A 1 192 ? 4.219 12.259 3.261 1.00 79.38 192 TYR A N 1
ATOM 1486 C CA . TYR A 1 192 ? 5.000 12.173 2.023 1.00 79.38 192 TYR A CA 1
ATOM 1487 C C . TYR A 1 192 ? 5.546 13.534 1.580 1.00 79.38 192 TYR A C 1
ATOM 1489 O O . TYR A 1 192 ? 6.733 13.652 1.275 1.00 79.38 192 TYR A O 1
ATOM 1497 N N . TRP A 1 193 ? 4.706 14.570 1.588 1.00 81.25 193 TRP A N 1
ATOM 1498 C CA . TRP A 1 193 ? 5.124 15.921 1.226 1.00 81.25 193 TRP A CA 1
ATOM 1499 C C . TRP A 1 193 ? 6.196 16.463 2.182 1.00 81.25 193 TRP A C 1
ATOM 1501 O O . TRP A 1 193 ? 7.263 16.884 1.733 1.00 81.25 193 TRP A O 1
ATOM 1511 N N . VAL A 1 194 ? 5.965 16.363 3.497 1.00 79.06 194 VAL A N 1
ATOM 1512 C CA . VAL A 1 194 ? 6.942 16.771 4.522 1.00 79.06 194 VAL A CA 1
ATOM 1513 C C . VAL A 1 194 ? 8.227 15.949 4.416 1.00 79.06 194 VAL A C 1
ATOM 1515 O O . VAL A 1 194 ? 9.311 16.504 4.555 1.00 79.06 194 VAL A O 1
ATOM 1518 N N . HIS A 1 195 ? 8.132 14.643 4.146 1.00 78.44 195 HIS A N 1
ATOM 1519 C CA . HIS A 1 195 ? 9.294 13.773 3.960 1.00 78.44 195 HIS A CA 1
ATOM 1520 C C . HIS A 1 195 ? 10.176 14.266 2.821 1.00 78.44 195 HIS A C 1
ATOM 1522 O O . HIS A 1 195 ? 11.386 14.384 2.989 1.00 78.44 195 HIS A O 1
ATOM 1528 N N . ILE A 1 196 ? 9.571 14.555 1.667 1.00 76.38 196 ILE A N 1
ATOM 1529 C CA . ILE A 1 196 ? 10.305 15.020 0.494 1.00 76.38 196 ILE A CA 1
ATOM 1530 C C . ILE A 1 196 ? 10.963 16.361 0.781 1.00 76.38 196 ILE A C 1
ATOM 1532 O O . ILE A 1 196 ? 12.150 16.510 0.505 1.00 76.38 196 ILE A O 1
ATOM 1536 N N . GLU A 1 197 ? 10.244 17.301 1.386 1.00 80.19 197 GLU A N 1
ATOM 1537 C CA . GLU A 1 197 ? 10.807 18.608 1.721 1.00 80.19 197 GLU A CA 1
ATOM 1538 C C . GLU A 1 197 ? 11.936 18.494 2.760 1.00 80.19 197 GLU A C 1
ATOM 1540 O O . GLU A 1 197 ? 12.963 19.155 2.650 1.00 80.19 197 GLU A O 1
ATOM 1545 N N . LEU A 1 198 ? 11.811 17.607 3.748 1.00 74.06 198 LEU A N 1
ATOM 1546 C CA . LEU A 1 198 ? 12.815 17.443 4.800 1.00 74.06 198 LEU A CA 1
ATOM 1547 C C . LEU A 1 198 ? 14.064 16.690 4.311 1.00 74.06 198 LEU A C 1
ATOM 1549 O O . LEU A 1 198 ? 15.188 17.050 4.665 1.00 74.06 198 LEU A O 1
ATOM 1553 N N . VAL A 1 199 ? 13.887 15.654 3.488 1.00 70.06 199 VAL A N 1
ATOM 1554 C CA . VAL A 1 199 ? 14.984 14.816 2.977 1.00 70.06 199 VAL A CA 1
ATOM 1555 C C . VAL A 1 199 ? 15.664 15.451 1.765 1.00 70.06 199 VAL A C 1
ATOM 1557 O O . VAL A 1 199 ? 16.893 15.495 1.713 1.00 70.06 199 VAL A O 1
ATOM 1560 N N . TYR A 1 200 ? 14.891 15.953 0.799 1.00 63.62 200 TYR A N 1
ATOM 1561 C CA . TYR A 1 200 ? 15.413 16.544 -0.439 1.00 63.62 200 TYR A CA 1
ATOM 1562 C C . TYR A 1 200 ? 15.536 18.070 -0.398 1.00 63.62 200 TYR A C 1
ATOM 1564 O O . TYR A 1 200 ? 16.213 18.646 -1.257 1.00 63.62 200 TYR A O 1
ATOM 1572 N N . GLY A 1 201 ? 14.924 18.737 0.581 1.00 64.06 201 GLY A N 1
ATOM 1573 C CA . GLY A 1 201 ? 15.086 20.173 0.770 1.00 64.06 201 GLY A CA 1
ATOM 1574 C C . GLY A 1 201 ? 16.451 20.561 1.336 1.00 64.06 201 GLY A C 1
ATOM 1575 O O . GLY A 1 201 ? 17.376 19.761 1.504 1.00 64.06 201 GLY A O 1
ATOM 1576 N N . TYR A 1 202 ? 16.595 21.854 1.617 1.00 58.97 202 TYR A N 1
ATOM 1577 C CA . TYR A 1 202 ? 17.865 22.462 2.022 1.00 58.97 202 TYR A CA 1
ATOM 1578 C C . TYR A 1 202 ? 18.418 21.940 3.360 1.00 58.97 202 TYR A C 1
ATOM 1580 O O . TYR A 1 202 ? 19.630 21.992 3.562 1.00 58.97 202 TYR A O 1
ATOM 1588 N N . ALA A 1 203 ? 17.561 21.413 4.242 1.00 60.53 203 ALA A N 1
ATOM 1589 C CA . ALA A 1 203 ? 17.915 21.041 5.614 1.00 60.53 203 ALA A CA 1
ATOM 1590 C C . ALA A 1 203 ? 18.922 19.879 5.705 1.00 60.53 203 ALA A C 1
ATOM 1592 O O . ALA A 1 203 ? 19.798 19.893 6.568 1.00 60.53 203 ALA A O 1
ATOM 1593 N N . THR A 1 204 ? 18.844 18.904 4.792 1.00 59.38 204 THR A N 1
ATOM 1594 C CA . THR A 1 204 ? 19.662 17.675 4.860 1.00 59.38 204 THR A CA 1
ATOM 1595 C C . THR A 1 204 ? 20.831 17.667 3.864 1.00 59.38 204 THR A C 1
ATOM 1597 O O . THR A 1 204 ? 21.779 16.893 4.011 1.00 59.38 204 THR A O 1
ATOM 1600 N N . LYS A 1 205 ? 20.852 18.601 2.897 1.00 62.50 205 LYS A N 1
ATOM 1601 C CA . LYS A 1 205 ? 21.979 18.810 1.965 1.00 62.50 205 LYS A CA 1
ATOM 1602 C C . LYS A 1 205 ? 23.369 18.916 2.622 1.00 62.50 205 LYS A C 1
ATOM 1604 O O . LYS A 1 205 ? 24.287 18.315 2.069 1.00 62.50 205 LYS A O 1
ATOM 1609 N N . PRO A 1 206 ? 23.572 19.621 3.755 1.00 63.97 206 PRO A N 1
ATOM 1610 C CA . PRO A 1 206 ? 24.905 19.740 4.360 1.00 63.97 206 PRO A CA 1
ATOM 1611 C C . PRO A 1 206 ? 25.388 18.465 5.075 1.00 63.97 206 PRO A C 1
ATOM 1613 O O . PRO A 1 206 ? 26.580 18.330 5.352 1.00 63.97 206 PRO A O 1
ATOM 1616 N N . ILE A 1 207 ? 24.479 17.533 5.371 1.00 63.25 207 ILE A N 1
ATOM 1617 C CA . ILE A 1 207 ? 24.736 16.315 6.156 1.00 63.25 207 ILE A CA 1
ATOM 1618 C C . ILE A 1 207 ? 24.790 15.065 5.252 1.00 63.25 207 ILE A C 1
ATOM 1620 O O . ILE A 1 207 ? 25.355 14.031 5.622 1.00 63.25 207 ILE A O 1
ATOM 1624 N N . SER A 1 208 ? 24.246 15.167 4.035 1.00 58.72 208 SER A N 1
ATOM 1625 C CA . SER A 1 208 ? 24.245 14.091 3.047 1.00 58.72 208 SER A CA 1
ATOM 1626 C C . SER A 1 208 ? 25.672 13.626 2.713 1.00 58.72 208 SER A C 1
ATOM 1628 O O . SER A 1 208 ? 26.562 14.440 2.471 1.00 58.72 208 SER A O 1
ATOM 1630 N N . HIS A 1 209 ? 25.886 12.305 2.706 1.00 65.06 209 HIS A N 1
ATOM 1631 C CA . HIS A 1 209 ? 27.161 11.605 2.452 1.00 65.06 209 HIS A CA 1
ATOM 1632 C C . HIS A 1 209 ? 28.265 11.688 3.525 1.00 65.06 209 HIS A C 1
ATOM 1634 O O . HIS A 1 209 ? 29.359 11.182 3.287 1.00 65.06 209 HIS A O 1
ATOM 1640 N N . ARG A 1 210 ? 28.010 12.260 4.711 1.00 67.94 210 ARG A N 1
ATOM 1641 C CA . ARG A 1 210 ? 29.024 12.360 5.790 1.00 67.94 210 ARG A CA 1
ATOM 1642 C C . ARG A 1 210 ? 28.753 11.490 7.021 1.00 67.94 210 ARG A C 1
ATOM 1644 O O . ARG A 1 210 ? 29.528 11.521 7.971 1.00 67.94 210 ARG A O 1
ATOM 1651 N N . LEU A 1 211 ? 27.659 10.732 7.022 1.00 71.31 211 LEU A N 1
ATOM 1652 C CA . LEU A 1 211 ? 27.221 9.951 8.179 1.00 71.31 211 LEU A CA 1
ATOM 1653 C C . LEU A 1 211 ? 27.699 8.491 8.099 1.00 71.31 211 LEU A C 1
ATOM 1655 O O . LEU A 1 211 ? 27.524 7.856 7.057 1.00 71.31 211 LEU A O 1
ATOM 1659 N N . PRO A 1 212 ? 28.236 7.925 9.195 1.00 81.06 212 PRO A N 1
ATOM 1660 C CA . PRO A 1 212 ? 28.428 6.484 9.323 1.00 81.06 212 PRO A CA 1
ATOM 1661 C C . PRO A 1 212 ? 27.077 5.756 9.428 1.00 81.06 212 PRO A C 1
ATOM 1663 O O . PRO A 1 212 ? 26.074 6.333 9.849 1.00 81.06 212 PRO A O 1
ATOM 1666 N N . LEU A 1 213 ? 27.061 4.461 9.098 1.00 78.56 213 LEU A N 1
ATOM 1667 C CA . LEU A 1 213 ? 25.840 3.648 8.982 1.00 78.56 213 LEU A CA 1
ATOM 1668 C C . LEU A 1 213 ? 24.955 3.686 10.241 1.00 78.56 213 LEU A C 1
ATOM 1670 O O . LEU A 1 213 ? 23.736 3.808 10.137 1.00 78.56 213 LEU A O 1
ATOM 1674 N N . TRP A 1 214 ? 25.560 3.667 11.432 1.00 82.75 214 TRP A N 1
ATOM 1675 C CA . TRP A 1 214 ? 24.828 3.755 12.701 1.00 82.75 214 TRP A CA 1
ATOM 1676 C C . TRP A 1 214 ? 24.091 5.095 12.864 1.00 82.75 214 TRP A C 1
ATOM 1678 O O . TRP A 1 214 ? 22.965 5.129 13.360 1.00 82.75 214 TRP A O 1
ATOM 1688 N N . ALA A 1 215 ? 24.691 6.195 12.401 1.00 80.44 215 ALA A N 1
ATOM 1689 C CA . ALA A 1 215 ? 24.101 7.524 12.485 1.00 80.44 215 ALA A CA 1
ATOM 1690 C C . ALA A 1 215 ? 22.977 7.694 11.453 1.00 80.44 215 ALA A C 1
ATOM 1692 O O . ALA A 1 215 ? 21.984 8.363 11.729 1.00 80.44 215 ALA A O 1
ATOM 1693 N N . SER A 1 216 ? 23.072 7.022 10.301 1.00 78.56 216 SER A N 1
ATOM 1694 C CA . SER A 1 216 ? 21.961 6.916 9.349 1.00 78.56 216 SER A CA 1
ATOM 1695 C C . SER A 1 216 ? 20.778 6.140 9.933 1.00 78.56 216 SER A C 1
ATOM 1697 O O . SER A 1 216 ? 19.641 6.587 9.794 1.00 78.56 216 SER A O 1
ATOM 1699 N N . CYS A 1 217 ? 21.021 5.028 10.638 1.00 81.69 217 CYS A N 1
ATOM 1700 C CA . CYS A 1 217 ? 19.962 4.290 11.335 1.00 81.69 217 CYS A CA 1
ATOM 1701 C C . CYS A 1 217 ? 19.272 5.158 12.393 1.00 81.69 217 CYS A C 1
ATOM 1703 O O . CYS A 1 217 ? 18.043 5.219 12.429 1.00 81.69 217 CYS A O 1
ATOM 1705 N N . LEU A 1 218 ? 20.049 5.881 13.207 1.00 84.50 218 LEU A N 1
ATOM 1706 C CA . LEU A 1 218 ? 19.506 6.826 14.181 1.00 84.50 218 LEU A CA 1
ATOM 1707 C C . LEU A 1 218 ? 18.686 7.927 13.491 1.00 84.50 218 LEU A C 1
ATOM 1709 O O . LEU A 1 218 ? 17.578 8.232 13.923 1.00 84.50 218 LEU A O 1
ATOM 1713 N N . GLY A 1 219 ? 19.197 8.479 12.388 1.00 80.81 219 GLY A N 1
ATOM 1714 C CA . GLY A 1 219 ? 18.517 9.501 11.596 1.00 80.81 219 GLY A CA 1
ATOM 1715 C C . GLY A 1 219 ? 17.156 9.042 11.077 1.00 80.81 219 GLY A C 1
ATOM 1716 O O . GLY A 1 219 ? 16.193 9.796 11.167 1.00 80.81 219 GLY A O 1
ATOM 1717 N N . VAL A 1 220 ? 17.038 7.794 10.613 1.00 81.00 220 VAL A N 1
ATOM 1718 C CA . VAL A 1 220 ? 15.751 7.214 10.187 1.00 81.00 220 VAL A CA 1
ATOM 1719 C C . VAL A 1 220 ? 14.771 7.112 11.356 1.00 81.00 220 VAL A C 1
ATOM 1721 O O . VAL A 1 220 ? 13.598 7.458 11.200 1.00 81.00 220 VAL A O 1
ATOM 1724 N N . VAL A 1 221 ? 15.230 6.681 12.533 1.00 84.81 221 VAL A N 1
ATOM 1725 C CA . VAL A 1 221 ? 14.379 6.593 13.731 1.00 84.81 221 VAL A CA 1
ATOM 1726 C C . VAL A 1 221 ? 13.908 7.982 14.156 1.00 84.81 221 VAL A C 1
ATOM 1728 O O . VAL A 1 221 ? 12.709 8.194 14.324 1.00 84.81 221 VAL A O 1
ATOM 1731 N N . VAL A 1 222 ? 14.825 8.947 14.261 1.00 85.88 222 VAL A N 1
ATOM 1732 C CA . VAL A 1 222 ? 14.508 10.337 14.620 1.00 85.88 222 VAL A CA 1
ATOM 1733 C C . VAL A 1 222 ? 13.532 10.941 13.619 1.00 85.88 222 VAL A C 1
ATOM 1735 O O . VAL A 1 222 ? 12.517 11.501 14.022 1.00 85.88 222 VAL A O 1
ATOM 1738 N N . LEU A 1 223 ? 13.787 10.774 12.321 1.00 82.62 223 LEU A N 1
ATOM 1739 C CA . LEU A 1 223 ? 12.904 11.240 11.259 1.00 82.62 223 LEU A CA 1
ATOM 1740 C C . LEU A 1 223 ? 11.502 10.645 11.407 1.00 82.62 223 LEU A C 1
ATOM 1742 O O . LEU A 1 223 ? 10.520 11.379 11.377 1.00 82.62 223 LEU A O 1
ATOM 1746 N N . THR A 1 224 ? 11.402 9.337 11.637 1.00 82.69 224 THR A N 1
ATOM 1747 C CA . THR A 1 224 ? 10.116 8.648 11.825 1.00 82.69 224 THR A CA 1
ATOM 1748 C C . THR A 1 224 ? 9.347 9.217 13.018 1.00 82.69 224 THR A C 1
ATOM 1750 O O . THR A 1 224 ? 8.148 9.479 12.920 1.00 82.69 224 THR A O 1
ATOM 1753 N N . VAL A 1 225 ? 10.038 9.464 14.132 1.00 85.69 225 VAL A N 1
ATOM 1754 C CA . VAL A 1 225 ? 9.447 10.047 15.341 1.00 85.69 225 VAL A CA 1
ATOM 1755 C C . VAL A 1 225 ? 8.982 11.483 15.092 1.00 85.69 225 VAL A C 1
ATOM 1757 O O . VAL A 1 225 ? 7.848 11.822 15.427 1.00 85.69 225 VAL A O 1
ATOM 1760 N N . VAL A 1 226 ? 9.812 12.316 14.457 1.00 86.06 226 VAL A N 1
ATOM 1761 C CA . VAL A 1 226 ? 9.451 13.696 14.093 1.00 86.06 226 VAL A CA 1
ATOM 1762 C C . VAL A 1 226 ? 8.211 13.696 13.204 1.00 86.06 226 VAL A C 1
ATOM 1764 O O . VAL A 1 226 ? 7.238 14.382 13.504 1.00 86.06 226 VAL A O 1
ATOM 1767 N N . MET A 1 227 ? 8.199 12.876 12.155 1.00 82.88 227 MET A N 1
ATOM 1768 C CA . MET A 1 227 ? 7.070 12.781 11.233 1.00 82.88 227 MET A CA 1
ATOM 1769 C C . MET A 1 227 ? 5.784 12.327 11.927 1.00 82.88 227 MET A C 1
ATOM 1771 O O . MET A 1 227 ? 4.720 12.869 11.639 1.00 82.88 227 MET A O 1
ATOM 1775 N N . TYR A 1 228 ? 5.874 11.390 12.873 1.00 84.50 228 TYR A N 1
ATOM 1776 C CA . TYR A 1 228 ? 4.732 10.969 13.680 1.00 84.50 228 TYR A CA 1
ATOM 1777 C C . TYR A 1 228 ? 4.148 12.124 14.507 1.00 84.50 228 TYR A C 1
ATOM 1779 O O . TYR A 1 228 ? 2.933 12.335 14.498 1.00 84.50 228 TYR A O 1
ATOM 1787 N N . TYR A 1 229 ? 4.990 12.911 15.183 1.00 85.56 229 TYR A N 1
ATOM 1788 C CA . TYR A 1 229 ? 4.520 14.050 15.975 1.00 85.56 229 TYR A CA 1
ATOM 1789 C C . TYR A 1 229 ? 3.935 15.171 15.113 1.00 85.56 229 TYR A C 1
ATOM 1791 O O . TYR A 1 229 ? 2.906 15.733 15.483 1.00 85.56 229 TYR A O 1
ATOM 1799 N N . VAL A 1 230 ? 4.536 15.460 13.954 1.00 84.50 230 VAL A N 1
ATOM 1800 C CA . VAL A 1 230 ? 4.005 16.446 12.997 1.00 84.50 230 VAL A CA 1
ATOM 1801 C C . VAL A 1 230 ? 2.663 15.973 12.423 1.00 84.50 230 VAL A C 1
ATOM 1803 O O . VAL A 1 230 ? 1.723 16.755 12.321 1.00 84.50 230 VAL A O 1
ATOM 1806 N N . ALA A 1 231 ? 2.528 14.687 12.093 1.00 82.94 231 ALA A N 1
ATOM 1807 C CA . ALA A 1 231 ? 1.262 14.117 11.632 1.00 82.94 231 ALA A CA 1
ATOM 1808 C C . ALA A 1 231 ? 0.164 14.202 12.704 1.00 82.94 231 ALA A C 1
ATOM 1810 O O . ALA A 1 231 ? -0.981 14.541 12.397 1.00 82.94 231 ALA A O 1
ATOM 1811 N N . LYS A 1 232 ? 0.515 13.930 13.968 1.00 83.88 232 LYS A N 1
ATOM 1812 C CA . LYS A 1 232 ? -0.409 14.043 15.101 1.00 83.88 232 LYS A CA 1
ATOM 1813 C C . LYS A 1 232 ? -0.882 15.483 15.289 1.00 83.88 232 LYS A C 1
ATOM 1815 O O . LYS A 1 232 ? -2.083 15.727 15.305 1.00 83.88 232 LYS A O 1
ATOM 1820 N N . SER A 1 233 ? 0.047 16.434 15.364 1.00 84.19 233 SER A N 1
ATOM 1821 C CA . SER A 1 233 ? -0.289 17.843 15.582 1.00 84.19 233 SER A CA 1
ATOM 1822 C C . SER A 1 233 ? -1.090 18.441 14.424 1.00 84.19 233 SER A C 1
ATOM 1824 O O . SER A 1 233 ? -2.030 19.197 14.661 1.00 84.19 233 SER A O 1
ATOM 1826 N N . ALA A 1 234 ? -0.782 18.065 13.178 1.00 81.31 234 ALA A N 1
ATOM 1827 C CA . ALA A 1 234 ? -1.552 18.482 12.010 1.00 81.31 234 ALA A CA 1
ATOM 1828 C C . ALA A 1 234 ? -3.001 17.971 12.062 1.00 81.31 234 ALA A C 1
ATOM 1830 O O . ALA A 1 234 ? -3.931 18.723 11.759 1.00 81.31 234 ALA A O 1
ATOM 1831 N N . ARG A 1 235 ? -3.209 16.714 12.482 1.00 80.69 235 ARG A N 1
ATOM 1832 C CA . ARG A 1 235 ? -4.552 16.143 12.653 1.00 80.69 235 ARG A CA 1
ATOM 1833 C C . ARG A 1 235 ? -5.326 16.855 13.758 1.00 80.69 235 ARG A C 1
ATOM 1835 O O . ARG A 1 235 ? -6.458 17.258 13.509 1.00 80.69 235 ARG A O 1
ATOM 1842 N N . ASP A 1 236 ? -4.709 17.047 14.920 1.00 82.38 236 ASP A N 1
ATOM 1843 C CA . ASP A 1 236 ? -5.333 17.715 16.069 1.00 82.38 236 ASP A CA 1
ATOM 1844 C C . ASP A 1 236 ? -5.699 19.180 15.738 1.00 82.38 236 ASP A C 1
ATOM 1846 O O . ASP A 1 236 ? -6.736 19.698 16.158 1.00 82.38 236 ASP A O 1
ATOM 1850 N N . TRP A 1 237 ? -4.884 19.856 14.920 1.00 80.81 237 TRP A N 1
ATOM 1851 C CA . TRP A 1 237 ? -5.181 21.202 14.426 1.00 80.81 237 TRP A CA 1
ATOM 1852 C C . TRP A 1 237 ? -6.365 21.228 13.447 1.00 80.81 237 TRP A C 1
ATOM 1854 O O . TRP A 1 237 ? -7.226 22.107 13.539 1.00 80.81 237 TRP A O 1
ATOM 1864 N N . LEU A 1 238 ? -6.435 20.259 12.527 1.00 79.81 238 LEU A N 1
ATOM 1865 C CA . LEU A 1 238 ? -7.539 20.127 11.569 1.00 79.81 238 LEU A CA 1
ATOM 1866 C C . LEU A 1 238 ? -8.872 19.830 12.265 1.00 79.81 238 LEU A C 1
ATOM 1868 O O . LEU A 1 238 ? -9.892 20.415 11.896 1.00 79.81 238 LEU A O 1
ATOM 1872 N N . THR A 1 239 ? -8.881 18.948 13.269 1.00 80.50 239 THR A N 1
ATOM 1873 C CA . THR A 1 239 ? -10.099 18.626 14.028 1.00 80.50 239 THR A CA 1
ATOM 1874 C C . THR A 1 239 ? -10.601 19.841 14.793 1.00 80.50 239 THR A C 1
ATOM 1876 O O . THR A 1 239 ? -11.778 20.177 14.672 1.00 80.50 239 THR A O 1
ATOM 1879 N N . ARG A 1 240 ? -9.702 20.574 15.464 1.00 81.88 240 ARG A N 1
ATOM 1880 C CA . ARG A 1 240 ? -10.062 21.792 16.200 1.00 81.88 240 ARG A CA 1
ATOM 1881 C C . ARG A 1 240 ? -10.674 22.860 15.290 1.00 81.88 240 ARG A C 1
ATOM 1883 O O . ARG A 1 240 ? -11.738 23.389 15.592 1.00 81.88 240 ARG A O 1
ATOM 1890 N N . LYS A 1 241 ? -10.070 23.123 14.125 1.00 80.88 241 LYS A N 1
ATOM 1891 C CA . LYS A 1 241 ? -10.628 24.081 13.153 1.00 80.88 241 LYS A CA 1
ATOM 1892 C C . LYS A 1 241 ? -11.995 23.670 12.613 1.00 80.88 241 LYS A C 1
ATOM 1894 O O . LYS A 1 241 ? -12.833 24.527 12.339 1.00 80.88 241 LYS A O 1
ATOM 1899 N N . ARG A 1 242 ? -12.221 22.368 12.420 1.00 78.38 242 ARG A N 1
ATOM 1900 C CA . ARG A 1 242 ? -13.514 21.860 11.952 1.00 78.38 242 ARG A CA 1
ATOM 1901 C C . ARG A 1 242 ? -14.603 22.076 13.002 1.00 78.38 242 ARG A C 1
ATOM 1903 O O . ARG A 1 242 ? -15.708 22.457 12.638 1.00 78.38 242 ARG A O 1
ATOM 1910 N N . GLU A 1 243 ? -14.292 21.872 14.277 1.00 77.69 243 GLU A N 1
ATOM 1911 C CA . GLU A 1 243 ? -15.217 22.119 15.391 1.00 77.69 243 GLU A CA 1
ATOM 1912 C C . GLU A 1 243 ? -15.543 23.610 15.544 1.00 77.69 243 GLU A C 1
ATOM 1914 O O . GLU A 1 243 ? -16.716 23.974 15.638 1.00 77.69 243 GLU A O 1
ATOM 1919 N N . GLU A 1 244 ? -14.530 24.476 15.467 1.00 75.75 244 GLU A N 1
ATOM 1920 C CA . GLU A 1 244 ? -14.696 25.936 15.477 1.00 75.75 244 GLU A CA 1
ATOM 1921 C C . GLU A 1 244 ? -15.587 26.413 14.314 1.00 75.75 244 GLU A C 1
ATOM 1923 O O . GLU A 1 244 ? -16.529 27.178 14.524 1.00 75.75 244 GLU A O 1
ATOM 1928 N N . GLY A 1 245 ? -15.355 25.910 13.095 1.00 73.62 245 GLY A N 1
ATOM 1929 C CA . GLY A 1 245 ? -16.151 26.267 11.916 1.00 73.62 245 GLY A CA 1
ATOM 1930 C C . GLY A 1 245 ? -17.595 25.752 11.954 1.00 73.62 245 GLY A C 1
ATOM 1931 O O . GLY A 1 245 ? -18.505 26.444 11.504 1.00 73.62 245 GLY A O 1
ATOM 1932 N N . VAL A 1 246 ? -17.835 24.560 12.513 1.00 72.88 246 VAL A N 1
ATOM 1933 C CA . VAL A 1 246 ? -19.196 24.018 12.696 1.00 72.88 246 VAL A CA 1
ATOM 1934 C C . VAL A 1 246 ? -19.962 24.803 13.762 1.00 72.88 246 VAL A C 1
ATOM 1936 O O . VAL A 1 246 ? -21.156 25.050 13.587 1.00 72.88 246 VAL A O 1
ATOM 1939 N N . SER A 1 247 ? -19.287 25.219 14.838 1.00 73.56 247 SER A N 1
ATOM 1940 C CA . SER A 1 247 ? -19.866 26.082 15.872 1.00 73.56 247 SER A CA 1
ATOM 1941 C C . SER A 1 247 ? -20.300 27.433 15.291 1.00 73.56 247 SER A C 1
ATOM 1943 O O . SER A 1 247 ? -21.461 27.808 15.444 1.00 73.56 247 SER A O 1
ATOM 1945 N N . ASP A 1 248 ? -19.418 28.101 14.534 1.00 77.00 248 ASP A N 1
ATOM 1946 C CA . ASP A 1 248 ? -19.696 29.397 13.890 1.00 77.00 248 ASP A CA 1
ATOM 1947 C C . ASP A 1 248 ? -20.834 29.319 12.854 1.00 77.00 248 ASP A C 1
ATOM 1949 O O . ASP A 1 248 ? -21.658 30.227 12.738 1.00 77.00 248 ASP A O 1
ATOM 1953 N N . TRP A 1 249 ? -20.936 28.211 12.112 1.00 70.44 249 TRP A N 1
ATOM 1954 C CA . TRP A 1 249 ? -22.035 28.019 11.162 1.00 70.44 249 TRP A CA 1
ATOM 1955 C C . TRP A 1 249 ? -23.374 27.775 11.869 1.00 70.44 249 TRP A C 1
ATOM 1957 O O . TRP A 1 249 ? -24.397 28.328 11.465 1.00 70.44 249 TRP A O 1
ATOM 1967 N N . ARG A 1 250 ? -23.380 26.986 12.955 1.00 67.44 250 ARG A N 1
ATOM 1968 C CA . ARG A 1 250 ? -24.582 26.752 13.772 1.00 67.44 250 ARG A CA 1
ATOM 1969 C C . ARG A 1 250 ? -25.092 28.044 14.398 1.00 67.44 250 ARG A C 1
ATOM 1971 O O . ARG A 1 250 ? -26.278 28.335 14.261 1.00 67.44 250 ARG A O 1
ATOM 1978 N N . THR A 1 251 ? -24.220 28.829 15.028 1.00 72.56 251 THR A N 1
ATOM 1979 C CA . THR A 1 251 ? -24.604 30.104 15.654 1.00 72.56 251 THR A CA 1
ATOM 1980 C C . THR A 1 251 ? -25.128 31.105 14.625 1.00 72.56 251 THR A C 1
ATOM 1982 O O . THR A 1 251 ? -26.168 31.720 14.858 1.00 72.56 251 THR A O 1
ATOM 1985 N N . LYS A 1 252 ? -24.500 31.205 13.445 1.00 70.88 252 LYS A N 1
ATOM 1986 C CA . LYS A 1 252 ? -25.014 32.036 12.343 1.00 70.88 252 LYS A CA 1
ATOM 1987 C C . LYS A 1 252 ? -26.360 31.551 11.808 1.00 70.88 252 LYS A C 1
ATOM 1989 O O . LYS A 1 252 ? -27.235 32.373 11.565 1.00 70.88 252 LYS A O 1
ATOM 1994 N N . SER A 1 253 ? -26.560 30.242 11.646 1.00 69.38 253 SER A N 1
ATOM 1995 C CA . SER A 1 253 ? -27.832 29.699 11.143 1.00 69.38 253 SER A CA 1
ATOM 1996 C C . SER A 1 253 ? -29.006 29.928 12.103 1.00 69.38 253 SER A C 1
ATOM 1998 O O . SER A 1 253 ? -30.097 30.266 11.652 1.00 69.38 253 SER A O 1
ATOM 2000 N N . LEU A 1 254 ? -28.770 29.819 13.416 1.00 67.12 254 LEU A N 1
ATOM 2001 C CA . LEU A 1 254 ? -29.777 30.084 14.448 1.00 67.12 254 LEU A CA 1
ATOM 2002 C C . LEU A 1 254 ? -30.144 31.573 14.482 1.00 67.12 254 LEU A C 1
ATOM 2004 O O . LEU A 1 254 ? -31.319 31.917 14.393 1.00 67.12 254 LEU A O 1
ATOM 2008 N N . SER A 1 255 ? -29.137 32.453 14.419 1.00 67.69 255 SER A N 1
ATOM 2009 C CA . SER A 1 255 ? -29.345 33.903 14.330 1.00 67.69 255 SER A CA 1
ATOM 2010 C C . SER A 1 255 ? -30.131 34.334 13.082 1.00 67.69 255 SER A C 1
ATOM 2012 O O . SER A 1 255 ? -30.908 35.282 13.165 1.00 67.69 255 SER A O 1
ATOM 2014 N N . VAL A 1 256 ? -29.956 33.662 11.938 1.00 68.62 256 VAL A N 1
ATOM 2015 C CA . VAL A 1 256 ? -30.699 33.956 10.695 1.00 68.62 256 VAL A CA 1
ATOM 2016 C C . VAL A 1 256 ? -32.130 33.399 10.731 1.00 68.62 256 VAL A C 1
ATOM 2018 O O . VAL A 1 256 ? -33.017 33.969 10.101 1.00 68.62 256 VAL A O 1
ATOM 2021 N N . MET A 1 257 ? -32.382 32.322 11.483 1.00 65.44 257 MET A N 1
ATOM 2022 C CA . MET A 1 257 ? -33.721 31.743 11.673 1.00 65.44 257 MET A CA 1
ATOM 2023 C C . MET A 1 257 ? -34.539 32.407 12.797 1.00 65.44 257 MET A C 1
ATOM 2025 O O . MET A 1 257 ? -35.702 32.051 12.973 1.00 65.44 257 MET A O 1
ATOM 2029 N N . GLY A 1 258 ? -33.979 33.385 13.520 1.00 56.78 258 GLY A N 1
ATOM 2030 C CA . GLY A 1 258 ? -34.695 34.142 14.556 1.00 56.78 258 GLY A CA 1
ATOM 2031 C C . GLY A 1 258 ? -35.026 33.341 15.823 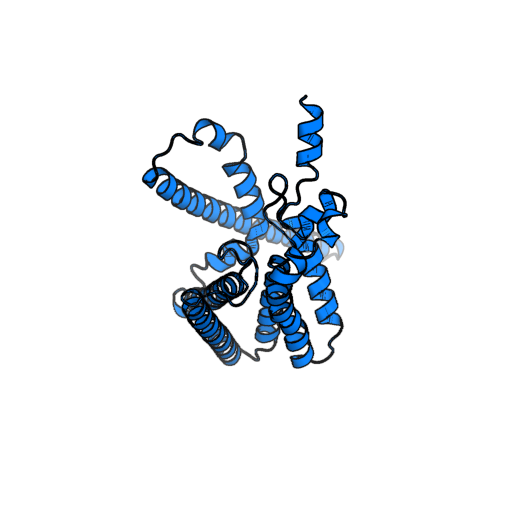1.00 56.78 258 GLY A C 1
ATOM 2032 O O . GLY A 1 258 ? -35.948 33.719 16.544 1.00 56.78 258 GLY A O 1
ATOM 2033 N N . LEU A 1 259 ? -34.292 32.249 16.068 1.00 53.12 259 LEU A N 1
ATOM 2034 C CA . LEU A 1 259 ? -34.267 31.484 17.323 1.00 53.12 259 LEU A CA 1
ATOM 2035 C C . LEU A 1 259 ? -33.022 31.865 18.129 1.00 53.12 259 LEU A C 1
ATOM 2037 O O . LEU A 1 259 ? -33.159 32.009 19.362 1.00 53.12 259 LEU A O 1
#